Protein AF-A0A4Q2RK13-F1 (afdb_monomer_lite)

Sequence (324 aa):
MAWATVADPGPDVAILLTGCDALAATIRGFRTLLPRATVLVYDDGLTPAAVAEVGTAGGILRGATSGSRRAQVRRMLADVDADIYILAHGVGPEDVCLAPLIVAEIDGNARDLVDVSRLAAGAGGDAGDRLLSRAVDFLFGQGGDMLSSDFKACSRRFARSYRVAAAGPERASALDLSLHALRLRLPVGRMTALSAGRAPSSGPPPARTIAGWLGLLHLVWRLLVEERPRRVLGLLGLAIVAAGIATALPPLTIYRWRGTLPFGPATLMSLMLMAAGAGLGAAGAALDALAAARQEVARVGVENIPRRGERAPPQSSVSQSSVS

Secondary structure (DSSP, 8-state):
------------EEEEEES-TTHHHHHHHHHHH-TT-EEEEE-SS--HHHHHHHHHTT-EEE----S-HHHHHHHHHHH---SEEEEEES--TTGGGGHHHHHHHHHHS--SEEEEEEE-SSS---HHHHHHHHHHHHHHS--TTTTS-SEEEEEHHHHHH----S-S-TTHHHHHHHHHHHHHT--EEEEEEE--SPPPPSSPPGGG-HHHHHHHHHHHHHHHHHH-HHHHHHHHHHHHHHHHHHHHHHHHHHHHHHSS---SHHHHHHHHHHHHHHHHHHHHHHHHHHHHHHHHHHHHHHHTS--GGGSPPP----------

Radius of gyration: 26.24 Å; chains: 1; bounding box: 80×68×80 Å

pLDDT: mean 74.01, std 16.34, range [32.75, 96.38]

Foldseek 3Di:
DDDPPPPPPPWAEEEEEDAEDPLLLQLLLLCVVPVNYAAEYEDPPDDPVSVVSQVVSPHHYDYHDPAAPQVVLLCVLVVDDTFKYKQAYHDYSVCSVCVVVQSCCCVVVVAFKEAEAEDDPDPCDQPLLVVVQVLVCVQQVPRHRQQQGRIMMGGNLLSVLPPDDRDDDNSCRSVVSVVSCSLLVTHYHYHYDYDPPDDRPPDPRLPPDPVSVVSSVVVSVVVCCLRQLLVPLLVVLVVLLVVLVVLCVVQVVVCVVPVDRDPDPSPVSSVVSNVVSVVSNVVSVVSVVVSVVVSVVSNVVSVVPDRPVRDDPPDPPPPPPDDD

Organism: NCBI:txid2316527

Structure (mmCIF, N/CA/C/O backbone):
data_AF-A0A4Q2RK13-F1
#
_entry.id   AF-A0A4Q2RK13-F1
#
loop_
_atom_site.group_PDB
_atom_site.id
_atom_site.type_symbol
_atom_site.label_atom_id
_atom_site.label_alt_id
_atom_site.label_comp_id
_atom_site.label_asym_id
_atom_site.label_entity_id
_atom_site.label_seq_id
_atom_site.pdbx_PDB_ins_code
_atom_site.Cartn_x
_atom_site.Cartn_y
_atom_site.Cartn_z
_atom_site.occupancy
_atom_site.B_iso_or_equiv
_atom_site.auth_seq_id
_atom_site.auth_comp_id
_atom_site.auth_asym_id
_atom_site.auth_atom_id
_atom_site.pdbx_PDB_model_num
ATOM 1 N N . MET A 1 1 ? -45.315 -20.260 4.726 1.00 36.81 1 MET A N 1
ATOM 2 C CA . MET A 1 1 ? -43.882 -20.470 5.023 1.00 36.81 1 MET A CA 1
ATOM 3 C C . MET A 1 1 ? -43.298 -19.132 5.437 1.00 36.81 1 MET A C 1
ATOM 5 O O . MET A 1 1 ? -43.035 -18.299 4.582 1.00 36.81 1 MET A O 1
ATOM 9 N N . ALA A 1 2 ? -43.234 -18.885 6.745 1.00 33.34 2 ALA A N 1
ATOM 10 C CA . ALA A 1 2 ? -42.661 -17.668 7.303 1.00 33.34 2 ALA A CA 1
ATOM 11 C C . ALA A 1 2 ? -41.135 -17.808 7.278 1.00 33.34 2 ALA A C 1
ATOM 13 O O . ALA A 1 2 ? -40.586 -18.695 7.928 1.00 33.34 2 ALA A O 1
ATOM 14 N N . TRP A 1 3 ? -40.461 -16.972 6.493 1.00 34.06 3 TRP A N 1
ATOM 15 C CA . TRP A 1 3 ? -39.033 -16.744 6.646 1.00 34.06 3 TRP A CA 1
ATOM 16 C C . TRP A 1 3 ? -38.860 -16.086 8.012 1.00 34.06 3 TRP A C 1
ATOM 18 O O . TRP A 1 3 ? -39.239 -14.938 8.216 1.00 34.06 3 TRP A O 1
ATOM 28 N N . ALA A 1 4 ? -38.365 -16.840 8.989 1.00 35.88 4 ALA A N 1
ATOM 29 C CA . ALA A 1 4 ? -37.817 -16.221 10.177 1.00 35.88 4 ALA A CA 1
ATOM 30 C C . ALA A 1 4 ? -36.644 -15.365 9.694 1.00 35.88 4 ALA A C 1
ATOM 32 O O . ALA A 1 4 ? -35.630 -15.898 9.244 1.00 35.88 4 ALA A O 1
ATOM 33 N N . THR A 1 5 ? -36.800 -14.043 9.722 1.00 37.00 5 THR A N 1
ATOM 34 C CA . THR A 1 5 ? -35.668 -13.126 9.728 1.00 37.00 5 THR A CA 1
ATOM 35 C C . THR A 1 5 ? -34.832 -13.506 10.937 1.00 37.00 5 THR A C 1
ATOM 37 O O . THR A 1 5 ? -35.119 -13.103 12.063 1.00 37.00 5 THR A O 1
ATOM 40 N N . VAL A 1 6 ? -33.819 -14.344 10.718 1.00 44.84 6 VAL A N 1
ATOM 41 C CA . VAL A 1 6 ? -32.676 -14.414 11.619 1.00 44.84 6 VAL A CA 1
ATOM 42 C C . VAL A 1 6 ? -32.196 -12.974 11.689 1.00 44.84 6 VAL A C 1
ATOM 44 O O . VAL A 1 6 ? -31.750 -12.429 10.682 1.00 44.84 6 VAL A O 1
ATOM 47 N N . ALA A 1 7 ? -32.446 -12.312 12.819 1.00 42.38 7 ALA A N 1
ATOM 48 C CA . ALA A 1 7 ? -31.985 -10.957 13.042 1.00 42.38 7 ALA A CA 1
ATOM 49 C C . ALA A 1 7 ? -30.474 -10.993 12.839 1.00 42.38 7 ALA A C 1
ATOM 51 O O . ALA A 1 7 ? -29.788 -11.633 13.633 1.00 42.38 7 ALA A O 1
ATOM 52 N N . ASP A 1 8 ? -29.983 -10.397 11.748 1.00 52.38 8 ASP A N 1
ATOM 53 C CA . ASP A 1 8 ? -28.551 -10.307 11.500 1.00 52.38 8 ASP A CA 1
ATOM 54 C C . ASP A 1 8 ? -27.949 -9.605 12.723 1.00 52.38 8 ASP A C 1
ATOM 56 O O . ASP A 1 8 ? -28.307 -8.44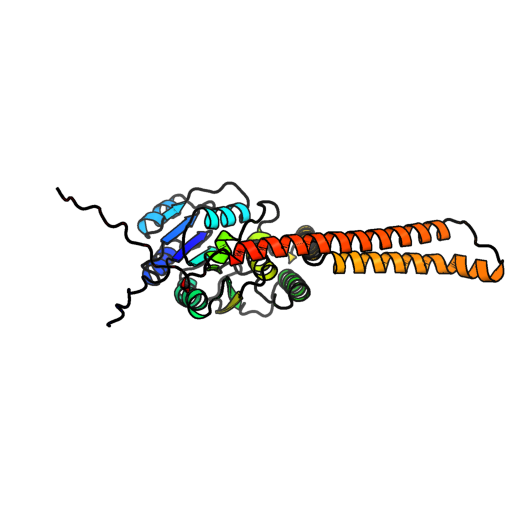8 13.000 1.00 52.38 8 ASP A O 1
ATOM 60 N N . PRO A 1 9 ? -27.126 -10.289 13.540 1.00 62.03 9 PRO A N 1
ATOM 61 C CA . PRO A 1 9 ? -26.364 -9.593 14.551 1.00 62.03 9 PRO A CA 1
ATOM 62 C C . PRO A 1 9 ? -25.443 -8.675 13.750 1.00 62.03 9 PRO A C 1
ATOM 64 O O . PRO A 1 9 ? -24.529 -9.145 13.081 1.00 62.03 9 PRO A O 1
ATOM 67 N N . GLY A 1 10 ? -25.781 -7.381 13.711 1.00 68.62 10 GLY A N 1
ATOM 68 C CA . GLY A 1 10 ? -25.050 -6.379 12.933 1.00 68.62 10 GLY A CA 1
ATOM 69 C C . GLY A 1 10 ? -23.526 -6.479 13.114 1.00 68.62 10 GLY A C 1
ATOM 70 O O . GLY A 1 10 ? -23.062 -7.114 14.058 1.00 68.62 10 GLY A O 1
ATOM 71 N N . PRO A 1 11 ? -22.740 -5.847 12.232 1.00 81.31 11 PRO A N 1
ATOM 72 C CA . PRO A 1 11 ? -21.343 -6.209 12.008 1.00 81.31 11 PRO A CA 1
ATOM 73 C C . PRO A 1 11 ? -20.502 -6.196 13.285 1.00 81.31 11 PRO A C 1
ATOM 75 O O . PRO A 1 11 ? -20.570 -5.247 14.070 1.00 81.31 11 PRO A O 1
ATOM 78 N N . ASP A 1 12 ? -19.652 -7.213 13.450 1.00 87.88 12 ASP A N 1
ATOM 79 C CA . ASP A 1 12 ? -18.628 -7.211 14.493 1.00 87.88 12 ASP A CA 1
ATOM 80 C C . ASP A 1 12 ? -17.546 -6.190 14.126 1.00 87.88 12 ASP A C 1
ATOM 82 O O . ASP A 1 12 ? -16.783 -6.371 13.171 1.00 87.88 12 ASP A O 1
ATOM 86 N N . VAL A 1 13 ? -17.488 -5.091 14.881 1.00 89.81 13 VAL A N 1
ATOM 87 C CA . VAL A 1 13 ? -16.550 -3.988 14.644 1.00 89.81 13 VAL A CA 1
ATOM 88 C C . VAL A 1 13 ? -15.400 -4.043 15.649 1.00 89.81 13 VAL A C 1
ATOM 90 O O . VAL A 1 13 ? -15.618 -4.045 16.862 1.00 89.81 13 VAL A O 1
ATOM 93 N N . ALA A 1 14 ? -14.163 -4.018 15.156 1.00 91.62 14 ALA A N 1
ATOM 94 C CA . ALA A 1 14 ? -12.966 -3.819 15.965 1.00 91.62 14 ALA A CA 1
ATOM 95 C C . ALA A 1 14 ? -12.370 -2.434 15.714 1.00 91.62 14 ALA A C 1
ATOM 97 O O . ALA A 1 14 ? -12.101 -2.057 14.576 1.00 91.62 14 ALA A O 1
ATOM 98 N N . ILE A 1 15 ? -12.124 -1.687 16.785 1.00 90.31 15 ILE A N 1
ATOM 99 C CA . ILE A 1 15 ? -11.496 -0.367 16.736 1.00 90.31 15 ILE A CA 1
ATOM 100 C C . ILE A 1 15 ? -10.069 -0.515 17.256 1.00 90.31 15 ILE A C 1
ATOM 102 O O . ILE A 1 15 ? -9.861 -0.961 18.380 1.00 90.31 15 ILE A O 1
ATOM 106 N N . LEU A 1 16 ? -9.095 -0.157 16.429 1.00 89.38 16 LEU A N 1
ATOM 107 C CA . LEU A 1 16 ? -7.663 -0.275 16.673 1.00 89.38 16 LEU A CA 1
ATOM 108 C C . LEU A 1 16 ? -7.101 1.130 16.916 1.00 89.38 16 LEU A C 1
ATOM 110 O O . LEU A 1 16 ? -6.902 1.891 15.967 1.00 89.38 16 LEU A O 1
ATOM 114 N N . LEU A 1 17 ? -6.883 1.478 18.186 1.00 87.00 17 LEU A N 1
ATOM 115 C CA . LEU A 1 17 ? -6.431 2.801 18.622 1.00 87.00 17 LEU A CA 1
ATOM 116 C C . LEU A 1 17 ? -4.924 2.838 18.880 1.00 87.00 17 LEU A C 1
ATOM 118 O O . LEU A 1 17 ? -4.376 1.953 19.541 1.00 87.00 17 LEU A O 1
ATOM 122 N N . THR A 1 18 ? -4.287 3.908 18.402 1.00 82.69 18 THR A N 1
ATOM 123 C CA . THR A 1 18 ? -2.881 4.268 18.674 1.00 82.69 18 THR A CA 1
ATOM 124 C C . THR A 1 18 ? -2.722 5.785 18.795 1.00 82.69 18 THR A C 1
ATOM 126 O O . THR A 1 18 ? -3.483 6.527 18.170 1.00 82.69 18 THR A O 1
ATOM 129 N N . GLY A 1 19 ? -1.752 6.254 19.584 1.00 73.00 19 GLY A N 1
ATOM 130 C CA . GLY A 1 19 ? -1.329 7.657 19.645 1.00 73.00 19 GLY A CA 1
ATOM 131 C C . GLY A 1 19 ? -2.443 8.697 19.811 1.00 73.00 19 GLY A C 1
ATOM 132 O O . GLY A 1 19 ? -2.423 9.695 19.105 1.00 73.00 19 GLY A O 1
ATOM 133 N N . CYS A 1 20 ? -3.454 8.460 20.654 1.00 68.94 20 CYS A N 1
ATOM 134 C CA . CYS A 1 20 ? -4.599 9.371 20.816 1.00 68.94 20 CYS A CA 1
ATOM 135 C C . CYS A 1 20 ? -4.416 10.333 22.001 1.00 68.94 20 CYS A C 1
ATOM 137 O O . CYS A 1 20 ? -4.156 9.878 23.117 1.00 68.94 20 CYS A O 1
ATOM 139 N N . ASP A 1 21 ? -4.672 11.633 21.802 1.00 64.62 21 ASP A N 1
ATOM 140 C CA . ASP A 1 21 ? -4.836 12.557 22.935 1.00 64.62 21 ASP A CA 1
ATOM 141 C C . ASP A 1 21 ? -6.240 12.390 23.543 1.00 64.62 21 ASP A C 1
ATOM 143 O O . ASP A 1 21 ? -7.206 12.117 22.828 1.00 64.62 21 ASP A O 1
ATOM 147 N N . ALA A 1 22 ? -6.367 12.564 24.863 1.00 82.19 22 ALA A N 1
ATOM 148 C CA . ALA A 1 22 ? -7.614 12.339 25.611 1.00 82.19 22 ALA A CA 1
ATOM 149 C C . ALA A 1 22 ? -8.197 10.915 25.446 1.00 82.19 22 ALA A C 1
ATOM 151 O O . ALA A 1 22 ? -9.405 10.723 25.289 1.00 82.19 22 ALA A O 1
ATOM 152 N N . LEU A 1 23 ? -7.321 9.907 25.532 1.00 85.38 23 LEU A N 1
ATOM 153 C CA . LEU A 1 23 ? -7.606 8.484 25.328 1.00 85.38 23 LEU A CA 1
ATOM 154 C C . LEU A 1 23 ? -8.902 7.990 26.001 1.00 85.38 23 LEU A C 1
ATOM 156 O O . LEU A 1 23 ? -9.730 7.362 25.341 1.00 85.38 23 LEU A O 1
ATOM 160 N N . ALA A 1 24 ? -9.126 8.307 27.281 1.00 86.44 24 ALA A N 1
ATOM 161 C CA . ALA A 1 24 ? -10.330 7.884 28.000 1.00 86.44 24 ALA A CA 1
ATOM 162 C C . ALA A 1 24 ? -11.631 8.438 27.387 1.00 86.44 24 ALA A C 1
ATOM 164 O O . ALA A 1 24 ? -12.625 7.715 27.284 1.00 86.44 24 ALA A O 1
ATOM 165 N N . ALA A 1 25 ? -11.635 9.707 26.967 1.00 87.19 25 ALA A N 1
ATOM 166 C CA . ALA A 1 25 ? -12.797 10.338 26.343 1.00 87.19 25 ALA A CA 1
ATOM 167 C C . ALA A 1 25 ? -13.086 9.716 24.971 1.00 87.19 25 ALA A C 1
ATOM 169 O O . ALA A 1 25 ? -14.235 9.384 24.677 1.00 87.19 25 ALA A O 1
ATOM 170 N N . THR A 1 26 ? -12.041 9.474 24.179 1.00 88.06 26 THR A N 1
ATOM 171 C CA . THR A 1 26 ? -12.140 8.825 22.868 1.00 88.06 26 THR A CA 1
ATOM 172 C C . THR A 1 26 ? -12.706 7.405 22.984 1.00 88.06 26 THR A C 1
ATOM 174 O O . THR A 1 26 ? -13.664 7.066 22.288 1.00 88.06 26 THR A O 1
ATOM 177 N N . ILE A 1 27 ? -12.198 6.587 23.917 1.00 90.06 27 ILE A N 1
ATOM 178 C CA . ILE A 1 27 ? -12.709 5.224 24.159 1.00 90.06 27 ILE A CA 1
ATOM 179 C C . ILE A 1 27 ? -14.191 5.259 24.561 1.00 90.06 27 ILE A C 1
ATOM 181 O O . ILE A 1 27 ? -14.995 4.501 24.014 1.00 90.06 27 ILE A O 1
ATOM 185 N N . ARG A 1 28 ? -14.575 6.153 25.484 1.00 90.38 28 ARG A N 1
ATOM 186 C CA . ARG A 1 28 ? -15.976 6.298 25.917 1.00 90.38 28 ARG A CA 1
ATOM 187 C C . ARG A 1 28 ? -16.883 6.735 24.774 1.00 90.38 28 ARG A C 1
ATOM 189 O O . ARG A 1 28 ? -17.983 6.198 24.644 1.00 90.38 28 ARG A O 1
ATOM 196 N N . GLY A 1 29 ? -16.418 7.651 23.926 1.00 89.19 29 GLY A N 1
ATOM 197 C CA . GLY A 1 29 ? -17.130 8.053 22.718 1.00 89.19 29 GLY A CA 1
ATOM 198 C C . GLY A 1 29 ? -17.425 6.845 21.831 1.00 89.19 29 GLY A C 1
ATOM 199 O O . GLY A 1 29 ? -18.577 6.611 21.468 1.00 89.19 29 GLY A O 1
ATOM 200 N N . PHE A 1 30 ? -16.401 6.036 21.537 1.00 89.50 30 PHE A N 1
ATOM 201 C CA . PHE A 1 30 ? -16.558 4.851 20.691 1.00 89.50 30 PHE A CA 1
ATOM 202 C C . PHE A 1 30 ? -17.513 3.834 21.309 1.00 89.50 30 PHE A C 1
ATOM 204 O O . PHE A 1 30 ? -18.368 3.305 20.610 1.00 89.50 30 PHE A O 1
ATOM 211 N N . ARG A 1 31 ? -17.424 3.604 22.622 1.00 89.69 31 ARG A N 1
ATOM 212 C CA . ARG A 1 31 ? -18.354 2.726 23.347 1.00 89.69 31 ARG A CA 1
ATOM 213 C C . ARG A 1 31 ? -19.790 3.248 23.349 1.00 89.69 31 ARG A C 1
ATOM 215 O O . ARG A 1 31 ? -20.715 2.447 23.329 1.00 89.69 31 ARG A O 1
ATOM 222 N N . THR A 1 32 ? -19.981 4.563 23.360 1.00 89.31 32 THR A N 1
ATOM 223 C CA . THR A 1 32 ? -21.316 5.176 23.326 1.00 89.31 32 THR A CA 1
ATOM 224 C C . THR A 1 32 ? -21.953 5.028 21.948 1.00 89.31 32 THR A C 1
ATOM 226 O O . THR A 1 32 ? -23.114 4.646 21.840 1.00 89.31 32 THR A O 1
ATOM 229 N N . LEU A 1 33 ? -21.188 5.308 20.890 1.00 88.00 33 LEU A N 1
ATOM 230 C CA . LEU A 1 33 ? -21.686 5.300 19.513 1.00 88.00 33 LEU A CA 1
ATOM 231 C C . LEU A 1 33 ? -21.732 3.898 18.894 1.00 88.00 33 LEU A C 1
ATOM 233 O O . LEU A 1 33 ? -22.597 3.614 18.070 1.00 88.00 33 LEU A O 1
ATOM 237 N N . LEU A 1 34 ? -20.814 3.018 19.292 1.00 87.50 34 LEU A N 1
ATOM 238 C CA . LEU A 1 34 ? -20.698 1.639 18.826 1.00 87.50 34 LEU A CA 1
ATOM 239 C C . LEU A 1 34 ? -20.598 0.694 20.038 1.00 87.50 34 LEU A C 1
ATOM 241 O O . LEU A 1 34 ? -19.531 0.147 20.322 1.00 87.50 34 LEU A O 1
ATOM 245 N N . PRO A 1 35 ? -21.705 0.454 20.764 1.00 85.25 35 PRO A N 1
ATOM 246 C CA . PRO A 1 35 ? -21.685 -0.311 22.016 1.00 85.25 35 PRO A CA 1
ATOM 247 C C . PRO A 1 35 ? -21.235 -1.767 21.851 1.00 85.25 35 PRO A C 1
ATOM 249 O O . PRO A 1 35 ? -20.674 -2.349 22.779 1.00 85.25 35 PRO A O 1
ATOM 252 N N . ARG A 1 36 ? -21.436 -2.348 20.661 1.00 85.00 36 ARG A N 1
ATOM 253 C CA . ARG A 1 36 ? -20.990 -3.707 20.314 1.00 85.00 36 ARG A CA 1
ATOM 254 C C . ARG A 1 36 ? -19.536 -3.780 19.843 1.00 85.00 36 ARG A C 1
ATOM 256 O O . ARG A 1 36 ? -19.005 -4.878 19.726 1.00 85.00 36 ARG A O 1
ATOM 263 N N . ALA A 1 37 ? -18.885 -2.647 19.576 1.00 88.56 37 ALA A N 1
ATOM 264 C CA . ALA A 1 37 ? -17.525 -2.657 19.059 1.00 88.56 37 ALA A CA 1
ATOM 265 C C . ALA A 1 37 ? -16.505 -3.025 20.142 1.00 88.56 37 ALA A C 1
ATOM 267 O O . ALA A 1 37 ? -16.581 -2.587 21.296 1.00 88.56 37 ALA A O 1
ATOM 268 N N . THR A 1 38 ? -15.498 -3.794 19.739 1.00 90.94 38 THR A N 1
ATOM 269 C CA . THR A 1 38 ? -14.344 -4.093 20.585 1.00 90.94 38 THR A CA 1
ATOM 270 C C . THR A 1 38 ? -13.294 -3.008 20.390 1.00 90.94 38 THR A C 1
ATOM 272 O O . THR A 1 38 ? -12.734 -2.867 19.304 1.00 90.94 38 THR A O 1
ATOM 275 N N . VAL A 1 39 ? -13.014 -2.240 21.443 1.00 90.94 39 VAL A N 1
ATOM 276 C CA . VAL A 1 39 ? -12.009 -1.170 21.418 1.00 90.94 39 VAL A CA 1
ATOM 277 C C . VAL A 1 39 ? -10.674 -1.716 21.919 1.00 90.94 39 VAL A C 1
ATOM 279 O O . VAL A 1 39 ? -10.535 -2.042 23.097 1.00 90.94 39 VAL A O 1
ATOM 282 N N . LEU A 1 40 ? -9.698 -1.824 21.024 1.00 90.31 40 LEU A N 1
ATOM 283 C CA . LEU A 1 40 ? -8.348 -2.311 21.285 1.00 90.31 40 LEU A CA 1
ATOM 284 C C . LEU A 1 40 ? -7.374 -1.139 21.234 1.00 90.31 40 LEU A C 1
ATOM 286 O O . LEU A 1 40 ? -7.236 -0.482 20.205 1.00 90.31 40 LEU A O 1
ATOM 290 N N . VAL A 1 41 ? -6.681 -0.899 22.340 1.00 88.19 41 VAL A N 1
ATOM 291 C CA . VAL A 1 41 ? -5.672 0.154 22.454 1.00 88.19 41 VAL A CA 1
ATOM 292 C C . VAL A 1 41 ? -4.305 -0.499 22.445 1.00 88.19 41 VAL A C 1
ATOM 294 O O . VAL A 1 41 ? -4.036 -1.372 23.270 1.00 88.19 41 VAL A O 1
ATOM 297 N N . TYR A 1 42 ? -3.446 -0.091 21.521 1.00 85.62 42 TYR A N 1
ATOM 298 C CA . TYR A 1 42 ? -2.083 -0.599 21.447 1.00 85.62 42 TYR A CA 1
ATOM 299 C C . TYR A 1 42 ? -1.127 0.401 22.071 1.00 85.62 42 TYR A C 1
ATOM 301 O O . TYR A 1 42 ? -1.140 1.577 21.717 1.00 85.62 42 TYR A O 1
ATOM 309 N N . ASP A 1 43 ? -0.299 -0.094 22.984 1.00 80.31 43 ASP A N 1
ATOM 310 C CA . ASP A 1 43 ? 0.725 0.709 23.635 1.00 80.31 43 ASP A CA 1
ATOM 311 C C . ASP A 1 43 ? 1.839 1.072 22.639 1.00 80.31 43 ASP A C 1
ATOM 313 O O . ASP A 1 43 ? 2.533 0.197 22.110 1.00 80.31 43 ASP A O 1
ATOM 317 N N . ASP A 1 44 ? 1.975 2.366 22.355 1.00 74.25 44 ASP A N 1
ATOM 318 C CA . ASP A 1 44 ? 3.020 2.964 21.522 1.00 74.25 44 ASP A CA 1
ATOM 319 C C . ASP A 1 44 ? 3.957 3.888 22.321 1.00 74.25 44 ASP A C 1
ATOM 321 O O . ASP A 1 44 ? 4.642 4.732 21.745 1.00 74.25 44 ASP A O 1
ATOM 325 N N . GLY A 1 45 ? 4.029 3.694 23.643 1.00 74.38 45 GLY A N 1
ATOM 326 C CA . GLY A 1 45 ? 4.749 4.576 24.565 1.00 74.38 45 GLY A CA 1
ATOM 327 C C . GLY A 1 45 ? 3.810 5.360 25.478 1.00 74.38 45 GLY A C 1
ATOM 328 O O . GLY A 1 45 ? 4.095 6.508 25.826 1.00 74.38 45 GLY A O 1
ATOM 329 N N . LEU A 1 46 ? 2.681 4.757 25.856 1.00 77.06 46 LEU A N 1
ATOM 330 C CA . LEU A 1 46 ? 1.703 5.365 26.748 1.00 77.06 46 LEU A CA 1
ATOM 331 C C . LEU A 1 46 ? 2.306 5.606 28.137 1.00 77.06 46 LEU A C 1
ATOM 333 O O . LEU A 1 46 ? 3.103 4.821 28.655 1.00 77.06 46 LEU A O 1
ATOM 337 N N . THR A 1 47 ? 1.884 6.692 28.785 1.00 81.94 47 THR A N 1
ATOM 338 C CA . THR A 1 47 ? 2.249 6.929 30.183 1.00 81.94 47 THR A CA 1
ATOM 339 C C . THR A 1 47 ? 1.543 5.920 31.097 1.00 81.94 47 THR A C 1
ATOM 341 O O . THR A 1 47 ? 0.436 5.470 30.785 1.00 81.94 47 THR A O 1
ATOM 344 N N . PRO A 1 48 ? 2.112 5.594 32.273 1.00 82.50 48 PRO A N 1
ATOM 345 C CA . PRO A 1 48 ? 1.472 4.686 33.229 1.00 82.50 48 PRO A CA 1
ATOM 346 C C . PRO A 1 48 ? 0.044 5.106 33.618 1.00 82.50 48 PRO A C 1
ATOM 348 O O . PRO A 1 48 ? -0.819 4.255 33.820 1.00 82.50 48 PRO A O 1
ATOM 351 N N . ALA A 1 49 ? -0.221 6.418 33.673 1.00 83.62 49 ALA A N 1
ATOM 352 C CA . ALA A 1 49 ? -1.555 6.961 33.916 1.00 83.62 49 ALA A CA 1
ATOM 353 C C . ALA A 1 49 ? -2.530 6.624 32.773 1.00 83.62 49 ALA A C 1
ATOM 355 O O . ALA A 1 49 ? -3.614 6.102 33.026 1.00 83.62 49 ALA A O 1
ATOM 356 N N . ALA A 1 50 ? -2.119 6.828 31.517 1.00 82.12 50 ALA A N 1
ATOM 357 C CA . ALA A 1 50 ? -2.942 6.509 30.351 1.00 82.12 50 ALA A CA 1
ATOM 358 C C . ALA A 1 50 ? -3.244 5.004 30.250 1.00 82.12 50 ALA A C 1
ATOM 360 O O . ALA A 1 50 ? -4.363 4.618 29.921 1.00 82.12 50 ALA A O 1
ATOM 361 N N . VAL A 1 51 ? -2.280 4.147 30.596 1.00 84.38 51 VAL A N 1
ATOM 362 C CA . VAL A 1 51 ? -2.465 2.687 30.652 1.00 84.38 51 VAL A CA 1
ATOM 363 C C . VAL A 1 51 ? -3.567 2.292 31.644 1.00 84.38 51 VAL A C 1
ATOM 365 O O . VAL A 1 51 ? -4.423 1.468 31.314 1.00 84.38 51 VAL A O 1
ATOM 368 N N . ALA A 1 52 ? -3.587 2.899 32.835 1.00 85.25 52 ALA A N 1
ATOM 369 C CA . ALA A 1 52 ? -4.625 2.650 33.838 1.00 85.25 52 ALA A CA 1
ATOM 370 C C . ALA A 1 52 ? -6.014 3.141 33.380 1.00 85.25 52 ALA A C 1
ATOM 372 O O . ALA A 1 52 ? -7.036 2.510 33.668 1.00 85.25 52 ALA A O 1
ATOM 373 N N . GLU A 1 53 ? -6.062 4.236 32.618 1.00 86.50 53 GLU A N 1
ATOM 374 C CA . GLU A 1 53 ? -7.306 4.790 32.080 1.00 86.50 53 GLU A CA 1
ATOM 375 C C . GLU A 1 53 ? -7.973 3.883 31.037 1.00 86.50 53 GLU A C 1
ATOM 377 O O . GLU A 1 53 ? -9.203 3.823 30.995 1.00 86.50 53 GLU A O 1
ATOM 382 N N . VAL A 1 54 ? -7.206 3.128 30.240 1.00 87.19 54 VAL A N 1
ATOM 383 C CA . VAL A 1 54 ? -7.755 2.265 29.174 1.00 87.19 54 VAL A CA 1
ATOM 384 C C . VAL A 1 54 ? -8.791 1.284 29.717 1.00 87.19 54 VAL A C 1
ATOM 386 O O . VAL A 1 54 ? -9.908 1.218 29.198 1.00 87.19 54 VAL A O 1
ATOM 389 N N . GLY A 1 55 ? -8.442 0.547 30.775 1.00 84.38 55 GLY A N 1
ATOM 390 C CA . GLY A 1 55 ? -9.332 -0.459 31.357 1.00 84.38 55 GLY A CA 1
ATOM 391 C C . GLY A 1 55 ? -10.598 0.163 31.949 1.00 84.38 55 GLY A C 1
ATOM 392 O O . GLY A 1 55 ? -11.700 -0.327 31.708 1.00 84.38 55 GLY A O 1
ATOM 393 N N . THR A 1 56 ? -10.461 1.289 32.657 1.00 87.62 56 THR A N 1
ATOM 394 C CA . THR A 1 56 ? -11.603 1.988 33.278 1.00 87.62 56 THR A CA 1
ATOM 395 C C . THR A 1 56 ? -12.539 2.634 32.255 1.00 87.62 56 THR A C 1
ATOM 397 O O . THR A 1 56 ? -13.741 2.735 32.494 1.00 87.62 56 THR A O 1
ATOM 400 N N . ALA A 1 57 ? -12.020 3.038 31.094 1.00 87.62 57 ALA A N 1
ATOM 401 C CA . ALA A 1 57 ? -12.816 3.551 29.984 1.00 87.62 57 ALA A CA 1
ATOM 402 C C . ALA A 1 57 ? -13.509 2.441 29.168 1.00 87.62 57 ALA A C 1
ATOM 404 O O . ALA A 1 57 ? -14.325 2.746 28.299 1.00 87.62 57 ALA A O 1
ATOM 405 N N . GLY A 1 58 ? -13.215 1.165 29.444 1.00 86.12 58 GLY A N 1
ATOM 406 C CA . GLY A 1 58 ? -13.774 0.020 28.727 1.00 86.12 58 GLY A CA 1
ATOM 407 C C . GLY A 1 58 ? -13.006 -0.352 27.455 1.00 86.12 58 GLY A C 1
ATOM 408 O O . GLY A 1 58 ? -13.580 -0.973 26.557 1.00 86.12 58 GLY A O 1
ATOM 409 N N . GLY A 1 59 ? -11.736 0.034 27.344 1.00 88.00 59 GLY A N 1
ATOM 410 C CA . GLY A 1 59 ? -10.822 -0.420 26.297 1.00 88.00 59 GLY A CA 1
ATOM 411 C C . GLY A 1 59 ? -10.046 -1.672 26.713 1.00 88.00 59 GLY A C 1
ATOM 412 O O . GLY A 1 59 ? -9.882 -1.963 27.897 1.00 88.00 59 GLY A O 1
ATOM 413 N N . ILE A 1 60 ? -9.546 -2.416 25.729 1.00 89.94 60 ILE A N 1
ATOM 414 C CA . ILE A 1 60 ? -8.671 -3.573 25.933 1.00 89.94 60 ILE A CA 1
ATOM 415 C C . ILE A 1 60 ? -7.254 -3.163 25.549 1.00 89.94 60 ILE A C 1
ATOM 417 O O . ILE A 1 60 ? -6.976 -2.907 24.377 1.00 89.94 60 ILE A O 1
ATOM 421 N N . LEU A 1 61 ? -6.354 -3.123 26.528 1.00 87.62 61 LEU A N 1
ATOM 422 C CA . LEU A 1 61 ? -4.948 -2.837 26.278 1.00 87.62 61 LEU A CA 1
ATOM 423 C C . LEU A 1 61 ? -4.261 -4.039 25.618 1.00 87.62 61 LEU A C 1
ATOM 425 O O . LEU A 1 61 ? -4.394 -5.182 26.063 1.00 87.62 61 LEU A O 1
ATOM 429 N N . ARG A 1 62 ? -3.486 -3.775 24.569 1.00 86.00 62 ARG A N 1
ATOM 430 C CA . ARG A 1 62 ? -2.583 -4.728 23.926 1.00 86.00 62 ARG A CA 1
ATOM 431 C C . ARG A 1 62 ? -1.147 -4.258 24.116 1.00 86.00 62 ARG A C 1
ATOM 433 O O . ARG A 1 62 ? -0.842 -3.081 23.940 1.00 86.00 62 ARG A O 1
ATOM 440 N N . GLY A 1 63 ? -0.286 -5.199 24.500 1.00 74.00 63 GLY A N 1
ATOM 441 C CA . GLY A 1 63 ? 1.111 -4.919 24.819 1.00 74.00 63 GLY A CA 1
ATOM 442 C C . GLY A 1 63 ? 1.887 -4.337 23.639 1.00 74.00 63 GLY A C 1
ATOM 443 O O . GLY A 1 63 ? 1.549 -4.583 22.476 1.00 74.00 63 GLY A O 1
ATOM 444 N N . ALA A 1 64 ? 2.943 -3.595 23.973 1.00 63.97 64 ALA A N 1
ATOM 445 C CA . ALA A 1 64 ? 3.789 -2.913 23.011 1.00 63.97 64 ALA A CA 1
ATOM 446 C C . ALA A 1 64 ? 4.310 -3.876 21.938 1.00 63.97 64 ALA A C 1
ATOM 448 O O . ALA A 1 64 ? 4.937 -4.906 22.206 1.00 63.97 64 ALA A O 1
ATOM 449 N N . THR A 1 65 ? 4.053 -3.523 20.687 1.00 61.56 65 THR A N 1
ATOM 450 C CA . THR A 1 65 ? 4.670 -4.175 19.536 1.00 61.56 65 THR A CA 1
ATOM 451 C C . THR A 1 65 ? 6.026 -3.545 19.281 1.00 61.56 65 THR A C 1
ATOM 453 O O . THR A 1 65 ? 6.098 -2.417 18.806 1.00 61.56 65 THR A O 1
ATOM 456 N N . SER A 1 66 ? 7.106 -4.281 19.542 1.00 57.34 66 SER A N 1
ATOM 457 C CA . SER A 1 66 ? 8.434 -3.886 19.082 1.00 57.34 66 SER A CA 1
ATOM 458 C C . SER A 1 66 ? 8.485 -3.950 17.549 1.00 57.34 66 SER A C 1
ATOM 460 O O . SER A 1 66 ? 8.274 -5.002 16.942 1.00 57.34 66 SER A O 1
ATOM 462 N N . GLY A 1 67 ? 8.720 -2.810 16.898 1.00 63.84 67 GLY A N 1
ATOM 463 C CA . GLY A 1 67 ? 8.862 -2.735 15.445 1.00 63.84 67 GLY A CA 1
ATOM 464 C C . GLY A 1 67 ? 8.340 -1.437 14.840 1.00 63.84 67 GLY A C 1
ATOM 465 O O . GLY A 1 67 ? 7.873 -0.543 15.534 1.00 63.84 67 GLY A O 1
ATOM 466 N N . SER A 1 68 ? 8.420 -1.337 13.512 1.00 67.69 68 SER A N 1
ATOM 467 C CA . SER A 1 68 ? 7.853 -0.207 12.772 1.00 67.69 68 SER A CA 1
ATOM 468 C C . SER A 1 68 ? 6.321 -0.175 12.901 1.00 67.69 68 SER A C 1
ATOM 470 O O . SER A 1 68 ? 5.682 -1.225 13.019 1.00 67.69 68 SER A O 1
ATOM 472 N N . ARG A 1 69 ? 5.701 1.006 12.755 1.00 70.12 69 ARG A N 1
ATOM 473 C CA . ARG A 1 69 ? 4.229 1.175 12.710 1.00 70.12 69 ARG A CA 1
ATOM 474 C C . ARG A 1 69 ? 3.540 0.208 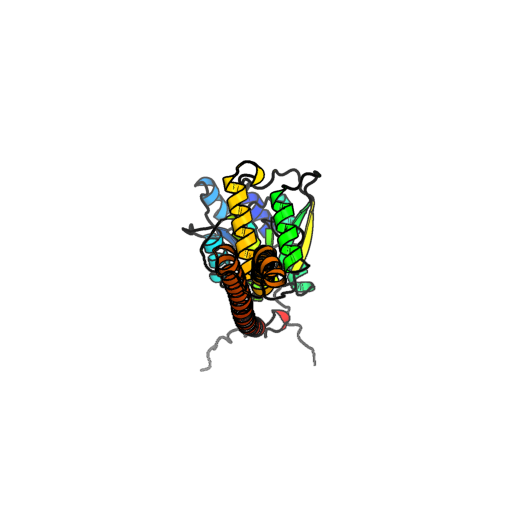11.733 1.00 70.12 69 ARG A C 1
ATOM 476 O O . ARG A 1 69 ? 2.418 -0.229 11.959 1.00 70.12 69 ARG A O 1
ATOM 483 N N . ARG A 1 70 ? 4.227 -0.208 10.662 1.00 67.81 70 ARG A N 1
ATOM 484 C CA . ARG A 1 70 ? 3.717 -1.212 9.710 1.00 67.81 70 ARG A CA 1
ATOM 485 C C . ARG A 1 70 ? 3.670 -2.622 10.258 1.00 67.81 70 ARG A C 1
ATOM 487 O O . ARG A 1 70 ? 2.704 -3.334 9.993 1.00 67.81 70 ARG A O 1
ATOM 494 N N . ALA A 1 71 ? 4.687 -3.027 11.012 1.00 70.50 71 ALA A N 1
ATOM 495 C CA . ALA A 1 71 ? 4.665 -4.307 11.705 1.00 70.50 71 ALA A CA 1
ATOM 496 C C . ALA A 1 71 ? 3.521 -4.347 12.728 1.00 70.50 71 ALA A C 1
ATOM 498 O O . ALA A 1 71 ? 2.826 -5.359 12.815 1.00 70.50 71 ALA A O 1
ATOM 499 N N . GLN A 1 72 ? 3.290 -3.229 13.421 1.00 77.56 72 GLN A N 1
ATOM 500 C CA . GLN A 1 72 ? 2.180 -3.067 14.353 1.00 77.56 72 GLN A CA 1
ATOM 501 C C . GLN A 1 72 ? 0.823 -3.188 13.645 1.00 77.56 72 GLN A C 1
ATOM 503 O O . GLN A 1 72 ? 0.071 -4.094 13.981 1.00 77.56 72 GLN A O 1
ATOM 508 N N . VAL A 1 73 ? 0.538 -2.382 12.612 1.00 79.56 73 VAL A N 1
ATOM 509 C CA . VAL A 1 73 ? -0.734 -2.456 11.857 1.00 79.56 73 VAL A CA 1
ATOM 510 C C . VAL A 1 73 ? -0.974 -3.853 11.283 1.00 79.56 73 VAL A C 1
ATOM 512 O O . VAL A 1 73 ? -2.073 -4.392 11.382 1.00 79.56 73 VAL A O 1
ATOM 515 N N . ARG A 1 74 ? 0.061 -4.490 10.725 1.00 78.19 74 ARG A N 1
ATOM 516 C CA . ARG A 1 74 ? -0.053 -5.861 10.211 1.00 78.19 74 ARG A CA 1
ATOM 517 C C . ARG A 1 74 ? -0.455 -6.844 11.307 1.00 78.19 74 ARG A C 1
ATOM 519 O O . ARG A 1 74 ? -1.292 -7.707 11.071 1.00 78.19 74 ARG A O 1
ATOM 526 N N . ARG A 1 75 ? 0.148 -6.727 12.490 1.00 78.56 75 ARG A N 1
ATOM 527 C CA . ARG A 1 75 ? -0.169 -7.589 13.628 1.00 78.56 75 ARG A CA 1
ATOM 528 C C . ARG A 1 75 ? -1.565 -7.304 14.17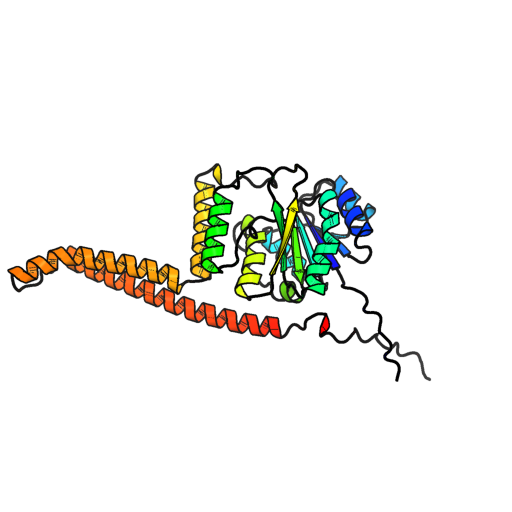8 1.00 78.56 75 ARG A C 1
ATOM 530 O O . ARG A 1 75 ? -2.292 -8.246 14.451 1.00 78.56 75 ARG A O 1
ATOM 537 N N . MET A 1 76 ? -1.968 -6.036 14.251 1.00 83.94 76 MET A N 1
ATOM 538 C CA . MET A 1 76 ? -3.325 -5.640 14.640 1.00 83.94 76 MET A CA 1
ATOM 539 C C . MET A 1 76 ? -4.388 -6.314 13.767 1.00 83.94 76 MET A C 1
ATOM 541 O O . MET A 1 76 ? -5.333 -6.897 14.288 1.00 83.94 76 MET A O 1
ATOM 545 N N . LEU A 1 77 ? -4.207 -6.272 12.443 1.00 83.56 77 LEU A N 1
ATOM 546 C CA . LEU A 1 77 ? -5.133 -6.888 11.488 1.00 83.56 77 LEU A CA 1
ATOM 547 C C . LEU A 1 77 ? -5.074 -8.425 11.500 1.00 83.56 77 LEU A C 1
ATOM 549 O O . LEU A 1 77 ? -6.058 -9.080 11.165 1.00 83.56 77 LEU A O 1
ATOM 553 N N . ALA A 1 78 ? -3.932 -9.013 11.867 1.00 80.62 78 ALA A N 1
ATOM 554 C CA . ALA A 1 78 ? -3.769 -10.463 11.934 1.00 80.62 78 ALA A CA 1
ATOM 555 C C . ALA A 1 78 ? -4.387 -11.070 13.205 1.00 80.62 78 ALA A C 1
ATOM 557 O O . ALA A 1 78 ? -5.088 -12.083 13.109 1.00 80.62 78 ALA A O 1
ATOM 558 N N . ASP A 1 79 ? -4.141 -10.442 14.359 1.00 82.12 79 ASP A N 1
ATOM 559 C CA . ASP A 1 79 ? -4.478 -10.956 15.695 1.00 82.12 79 ASP A CA 1
ATOM 560 C C . ASP A 1 79 ? -5.973 -10.814 16.026 1.00 82.12 79 ASP A C 1
ATOM 562 O O . ASP A 1 79 ? -6.489 -11.511 16.900 1.00 82.12 79 ASP A O 1
ATOM 566 N N . VAL A 1 80 ? -6.676 -9.906 15.349 1.00 85.50 80 VAL A N 1
ATOM 567 C CA . VAL A 1 80 ? -8.077 -9.574 15.627 1.00 85.50 80 VAL A CA 1
ATOM 568 C C . VAL A 1 80 ? -8.962 -10.160 14.534 1.00 85.50 80 VAL A C 1
ATOM 570 O O . VAL A 1 80 ? -8.701 -9.947 13.351 1.00 85.50 80 VAL A O 1
ATOM 573 N N . ASP A 1 81 ? -10.015 -10.892 14.907 1.00 85.56 81 ASP A N 1
ATOM 574 C CA . ASP A 1 81 ? -11.051 -11.345 13.972 1.00 85.56 81 ASP A CA 1
ATOM 575 C C . ASP A 1 81 ? -12.313 -10.502 14.154 1.00 85.56 81 ASP A C 1
ATOM 577 O O . ASP A 1 81 ? -12.977 -10.591 15.180 1.00 85.56 81 ASP A O 1
ATOM 581 N N . ALA A 1 82 ? -12.601 -9.650 13.174 1.00 87.44 82 ALA A N 1
ATOM 582 C CA . ALA A 1 82 ? -13.773 -8.781 13.133 1.00 87.44 82 ALA A CA 1
ATOM 583 C C . ALA A 1 82 ? -14.261 -8.666 11.687 1.00 87.44 82 ALA A C 1
ATOM 585 O O . ALA A 1 82 ? -13.505 -8.937 10.754 1.00 87.44 82 ALA A O 1
ATOM 586 N N . ASP A 1 83 ? -15.511 -8.268 11.477 1.00 86.31 83 ASP A N 1
ATOM 587 C CA . ASP A 1 83 ? -16.038 -8.025 10.133 1.00 86.31 83 ASP A CA 1
ATOM 588 C C . ASP A 1 83 ? -15.570 -6.681 9.570 1.00 86.31 83 ASP A C 1
ATOM 590 O O . ASP A 1 83 ? -15.271 -6.578 8.373 1.00 86.31 83 ASP A O 1
ATOM 594 N N . ILE A 1 84 ? -15.460 -5.675 10.441 1.00 89.25 84 ILE A N 1
ATOM 595 C CA . ILE A 1 84 ? -15.033 -4.316 10.105 1.00 89.25 84 ILE A CA 1
ATOM 596 C C . ILE A 1 84 ? -13.946 -3.876 11.085 1.00 89.25 84 ILE A C 1
ATOM 598 O O . ILE A 1 84 ? -14.099 -3.990 12.299 1.00 89.25 84 ILE A O 1
ATOM 602 N N . TYR A 1 85 ? -12.856 -3.334 10.552 1.00 90.25 85 TYR A N 1
ATOM 603 C CA . TYR A 1 85 ? -11.723 -2.829 11.321 1.00 90.25 85 TYR A CA 1
ATOM 604 C C . TYR A 1 85 ? -11.635 -1.321 11.144 1.00 90.25 85 TYR A C 1
ATOM 606 O O . TYR A 1 85 ? -11.479 -0.855 10.020 1.00 90.25 85 TYR A O 1
ATOM 614 N N . ILE A 1 86 ? -11.682 -0.561 12.232 1.00 90.00 86 ILE A N 1
ATOM 615 C CA . ILE A 1 86 ? -11.440 0.884 12.243 1.00 90.00 86 ILE A CA 1
ATOM 616 C C . ILE A 1 86 ? -10.023 1.112 12.770 1.00 90.00 86 ILE A C 1
ATOM 618 O O . ILE A 1 86 ? -9.730 0.817 13.922 1.00 90.00 86 ILE A O 1
ATOM 622 N N . LEU A 1 87 ? -9.139 1.625 11.925 1.00 87.69 87 LEU A N 1
ATOM 623 C CA . LEU A 1 87 ? -7.772 2.022 12.243 1.00 87.69 87 LEU A CA 1
ATOM 624 C C . LEU A 1 87 ? -7.774 3.509 12.604 1.00 87.69 87 LEU A C 1
ATOM 626 O O . LEU A 1 87 ? -7.959 4.362 11.736 1.00 87.69 87 LEU A O 1
ATOM 630 N N . ALA A 1 88 ? -7.579 3.805 13.884 1.00 85.31 88 ALA A N 1
ATOM 631 C CA . ALA A 1 88 ? -7.640 5.148 14.437 1.00 85.31 88 ALA A CA 1
ATOM 632 C C . ALA A 1 88 ? -6.301 5.514 15.082 1.00 85.31 88 ALA A C 1
ATOM 634 O O . ALA A 1 88 ? -5.963 5.050 16.171 1.00 85.31 88 ALA A O 1
ATOM 635 N N . HIS A 1 89 ? -5.526 6.348 14.396 1.00 79.50 89 HIS A N 1
ATOM 636 C CA . HIS A 1 89 ? -4.283 6.902 14.916 1.00 79.50 89 HIS A CA 1
ATOM 637 C C . HIS A 1 89 ? -4.423 8.411 15.135 1.00 79.50 89 HIS A C 1
ATOM 639 O O . HIS A 1 89 ? -4.950 9.103 14.270 1.00 79.50 89 HIS A O 1
ATOM 645 N N . GLY A 1 90 ? -3.994 8.945 16.282 1.00 72.44 90 GLY A N 1
ATOM 646 C CA . GLY A 1 90 ? -4.085 10.398 16.510 1.00 72.44 90 GLY A CA 1
ATOM 647 C C . GLY A 1 90 ? -5.515 10.951 16.505 1.00 72.44 90 GLY A C 1
ATOM 648 O O . GLY A 1 90 ? -5.727 12.117 16.166 1.00 72.44 90 GLY A O 1
ATOM 649 N N . VAL A 1 91 ? -6.502 10.108 16.819 1.00 75.25 91 VAL A N 1
ATOM 650 C CA . VAL A 1 91 ? -7.930 10.436 16.728 1.00 75.25 91 VAL A CA 1
ATOM 651 C C . VAL A 1 91 ? -8.419 11.030 18.048 1.00 75.25 91 VAL A C 1
ATOM 653 O O . VAL A 1 91 ? -8.120 10.510 19.125 1.00 75.25 91 VAL A O 1
ATOM 656 N N . GLY A 1 92 ? -9.165 12.132 17.960 1.00 77.19 92 GLY A N 1
ATOM 657 C CA . GLY A 1 92 ? -9.759 12.807 19.111 1.00 77.19 92 GLY A CA 1
ATOM 658 C C . GLY A 1 92 ? -11.201 12.373 19.391 1.00 77.19 92 GLY A C 1
ATOM 659 O O . GLY A 1 92 ? -11.820 11.702 18.561 1.00 77.19 92 GLY A O 1
ATOM 660 N N . PRO A 1 93 ? -11.775 12.783 20.535 1.00 78.31 93 PRO A N 1
ATOM 661 C CA . PRO A 1 93 ? -13.180 12.531 20.857 1.00 78.31 93 PRO A CA 1
ATOM 662 C C . PRO A 1 93 ? -14.150 13.121 19.816 1.00 78.31 93 PRO A C 1
ATOM 664 O O . PRO A 1 93 ? -15.214 12.552 19.582 1.00 78.31 93 PRO A O 1
ATOM 667 N N . GLU A 1 94 ? -13.778 14.219 19.155 1.00 77.00 94 GLU A N 1
ATOM 668 C CA . GLU A 1 94 ? -14.555 14.876 18.099 1.00 77.00 94 GLU A CA 1
ATOM 669 C C . GLU A 1 94 ? -14.746 14.014 16.840 1.00 77.00 94 GLU A C 1
ATOM 671 O O . GLU A 1 94 ? -15.789 14.076 16.188 1.00 77.00 94 GLU A O 1
ATOM 676 N N . ASP A 1 95 ? -13.766 13.174 16.514 1.00 77.38 95 ASP A N 1
ATOM 677 C CA . ASP A 1 95 ? -13.775 12.349 15.304 1.00 77.38 95 ASP A CA 1
ATOM 678 C C . ASP A 1 95 ? -14.616 11.077 15.472 1.00 77.38 95 ASP A C 1
ATOM 680 O O . ASP A 1 95 ? -15.048 10.467 14.492 1.00 77.38 95 ASP A O 1
ATOM 684 N N . VAL A 1 96 ? -14.862 10.659 16.717 1.00 83.06 96 VAL A N 1
ATOM 685 C CA . VAL A 1 96 ? -15.580 9.419 17.046 1.00 83.06 96 VAL A CA 1
ATOM 686 C C . VAL A 1 96 ? -16.984 9.409 16.426 1.00 83.06 96 VAL A C 1
ATOM 688 O O . VAL A 1 96 ? -17.469 8.361 15.997 1.00 83.06 96 VAL A O 1
ATOM 691 N N . CYS A 1 97 ? -17.609 10.581 16.287 1.00 84.19 97 CYS A N 1
ATOM 692 C CA . CYS A 1 97 ? -18.908 10.766 15.637 1.00 84.19 97 CYS A CA 1
ATOM 693 C C . CYS A 1 97 ? -18.961 10.249 14.189 1.00 84.19 97 CYS A C 1
ATOM 695 O O . CYS A 1 97 ? -20.041 9.937 13.691 1.00 84.19 97 CYS A O 1
ATOM 697 N N . LEU A 1 98 ? -17.817 10.125 13.511 1.00 82.94 98 LEU A N 1
ATOM 698 C CA . LEU A 1 98 ? -17.734 9.607 12.145 1.00 82.94 98 LEU A CA 1
ATOM 699 C C . LEU A 1 98 ? -17.781 8.073 12.088 1.00 82.94 98 LEU A C 1
ATOM 701 O O . LEU A 1 98 ? -18.096 7.513 11.040 1.00 82.94 98 LEU A O 1
ATOM 705 N N . ALA A 1 99 ? -17.497 7.379 13.193 1.00 84.75 99 ALA A N 1
ATOM 706 C CA . ALA A 1 99 ? -17.370 5.923 13.215 1.00 84.75 99 ALA A CA 1
ATOM 707 C C . ALA A 1 99 ? -18.621 5.176 12.705 1.00 84.75 99 ALA A C 1
ATOM 709 O O . ALA A 1 99 ? -18.460 4.279 11.875 1.00 84.75 99 ALA A O 1
ATOM 710 N N . PRO A 1 100 ? -19.860 5.544 13.097 1.00 85.31 100 PRO A N 1
ATOM 711 C CA . PRO A 1 100 ? -21.061 4.891 12.574 1.00 85.31 100 PRO A CA 1
ATOM 712 C C . PRO A 1 100 ? -21.251 5.099 11.066 1.00 85.31 100 PRO A C 1
ATOM 714 O O . PRO A 1 100 ? -21.664 4.177 10.368 1.00 85.31 100 PRO A O 1
ATOM 717 N N . LEU A 1 101 ? -20.912 6.287 10.550 1.00 85.00 101 LEU A N 1
ATOM 718 C CA . LEU A 1 101 ? -21.007 6.590 9.118 1.00 85.00 101 LEU A CA 1
ATOM 719 C C . LEU A 1 101 ? -20.002 5.764 8.306 1.00 85.00 101 LEU A C 1
ATOM 721 O O . LEU A 1 101 ? -20.341 5.248 7.247 1.00 85.00 101 LEU A O 1
ATOM 725 N N . ILE A 1 102 ? -18.786 5.592 8.824 1.00 84.31 102 ILE A N 1
ATOM 726 C CA . ILE A 1 102 ? -17.749 4.768 8.191 1.00 84.31 102 ILE A CA 1
ATOM 727 C C . ILE A 1 102 ? -18.174 3.295 8.142 1.00 84.31 102 ILE A C 1
ATOM 729 O O . ILE A 1 102 ? -17.996 2.629 7.122 1.00 84.31 102 ILE A O 1
ATOM 733 N N . VAL A 1 103 ? -18.756 2.787 9.232 1.00 85.12 103 VAL A N 1
ATOM 734 C CA . VAL A 1 103 ? -19.309 1.426 9.290 1.00 85.12 103 VAL A CA 1
ATOM 735 C C . VAL A 1 103 ? -20.426 1.257 8.260 1.00 85.12 103 VAL A C 1
ATOM 737 O O . VAL A 1 103 ? -20.419 0.275 7.519 1.00 85.12 103 VAL A O 1
ATOM 740 N N . ALA A 1 104 ? -21.336 2.230 8.161 1.00 85.00 104 ALA A N 1
ATOM 741 C CA . ALA A 1 104 ? -22.416 2.217 7.178 1.00 85.00 104 ALA A CA 1
ATOM 742 C C . ALA A 1 104 ? -21.901 2.264 5.729 1.00 85.00 104 ALA A C 1
ATOM 744 O O . ALA A 1 104 ? -22.469 1.610 4.861 1.00 85.00 104 ALA A O 1
ATOM 745 N N . GLU A 1 105 ? -20.810 2.982 5.457 1.00 81.69 105 GLU A N 1
ATOM 746 C CA . GLU A 1 105 ? -20.196 3.035 4.125 1.00 81.69 105 GLU A CA 1
ATOM 747 C C . GLU A 1 105 ? -19.567 1.685 3.727 1.00 81.69 105 GLU A C 1
ATOM 749 O O . GLU A 1 105 ? -19.669 1.261 2.576 1.00 81.69 105 GLU A O 1
ATOM 754 N N . ILE A 1 106 ? -18.949 0.970 4.673 1.00 83.31 106 ILE A N 1
ATOM 755 C CA . ILE A 1 106 ? -18.390 -0.371 4.425 1.00 83.31 106 ILE A CA 1
ATOM 756 C C . ILE A 1 106 ? -19.501 -1.398 4.203 1.00 83.31 106 ILE A C 1
ATOM 758 O O . ILE A 1 106 ? -19.464 -2.133 3.215 1.00 83.31 106 ILE A O 1
ATOM 762 N N . ASP A 1 107 ? -20.482 -1.437 5.103 1.00 83.88 107 ASP A N 1
ATOM 763 C CA . ASP A 1 107 ? -21.534 -2.457 5.098 1.00 83.88 107 ASP A CA 1
ATOM 764 C C . ASP A 1 107 ? -22.583 -2.188 4.005 1.00 83.88 107 ASP A C 1
ATOM 766 O O . ASP A 1 107 ? -22.941 -3.084 3.246 1.00 83.88 107 ASP A O 1
ATOM 770 N N . GLY A 1 108 ? -23.022 -0.933 3.860 1.00 78.44 108 GLY A N 1
ATOM 771 C CA . GLY A 1 108 ? -24.087 -0.532 2.938 1.00 78.44 108 GLY A CA 1
ATOM 772 C C . GLY A 1 108 ? -23.641 -0.357 1.485 1.00 78.44 108 GLY A C 1
ATOM 773 O O . GLY A 1 108 ? -24.371 -0.742 0.576 1.00 78.44 108 GLY A O 1
ATOM 774 N N . ASN A 1 109 ? -22.435 0.174 1.247 1.00 76.50 109 ASN A N 1
ATOM 775 C CA . ASN A 1 109 ? -21.913 0.416 -0.108 1.00 76.50 109 ASN A CA 1
ATOM 776 C C . ASN A 1 109 ? -20.881 -0.635 -0.558 1.00 76.50 109 ASN A C 1
ATOM 778 O O . ASN A 1 109 ? -20.203 -0.443 -1.571 1.00 76.50 109 ASN A O 1
ATOM 782 N N . ALA A 1 110 ? -20.755 -1.743 0.186 1.00 78.88 110 ALA A N 1
ATOM 783 C CA . ALA A 1 110 ? -19.837 -2.852 -0.086 1.00 78.88 110 ALA A CA 1
ATOM 784 C C . ALA A 1 110 ? -18.383 -2.401 -0.347 1.00 78.88 110 ALA A C 1
ATOM 786 O O . ALA A 1 110 ? -17.683 -2.957 -1.205 1.00 78.88 110 ALA A O 1
ATOM 787 N N . ARG A 1 111 ? -17.926 -1.371 0.379 1.00 82.50 111 ARG A N 1
ATOM 788 C CA . ARG A 1 111 ? -16.549 -0.863 0.307 1.00 82.50 111 ARG A CA 1
ATOM 789 C C . ARG A 1 111 ? -15.626 -1.762 1.127 1.00 82.50 111 ARG A C 1
ATOM 791 O O . ARG A 1 111 ? -15.966 -2.183 2.224 1.00 82.50 111 ARG A O 1
ATOM 798 N N . ASP A 1 112 ? -14.426 -2.029 0.626 1.00 83.50 112 ASP A N 1
ATOM 799 C CA . ASP A 1 112 ? -13.417 -2.811 1.355 1.00 83.50 112 ASP A CA 1
ATOM 800 C C . ASP A 1 112 ? -12.439 -1.941 2.144 1.00 83.50 112 ASP A C 1
ATOM 802 O O . ASP A 1 112 ? -11.809 -2.418 3.087 1.00 83.50 112 ASP A O 1
ATOM 806 N N . LEU A 1 113 ? -12.300 -0.677 1.753 1.00 84.94 113 LEU A N 1
ATOM 807 C CA . LEU A 1 113 ? -11.503 0.321 2.448 1.00 84.94 113 LEU A CA 1
ATOM 808 C C . LEU A 1 113 ? -12.260 1.648 2.378 1.00 84.94 113 LEU A C 1
ATOM 810 O O . LEU A 1 113 ? -12.722 2.045 1.313 1.00 84.94 113 LEU A O 1
ATOM 814 N N . VAL A 1 114 ? -12.396 2.334 3.501 1.00 82.94 114 VAL A N 1
ATOM 815 C CA . VAL A 1 114 ? -12.935 3.689 3.580 1.00 82.94 114 VAL A CA 1
ATOM 816 C C . VAL A 1 114 ? -11.867 4.562 4.188 1.00 82.94 114 VAL A C 1
ATOM 818 O O . VAL A 1 114 ? -11.313 4.251 5.245 1.00 82.94 114 VAL A O 1
ATOM 821 N N . ASP A 1 115 ? -11.574 5.641 3.482 1.00 82.00 115 ASP A N 1
ATOM 822 C CA . ASP A 1 115 ? -10.581 6.602 3.899 1.00 82.00 115 ASP A CA 1
ATOM 823 C C . ASP A 1 115 ? -11.238 7.924 4.296 1.00 82.00 115 ASP A C 1
ATOM 825 O O . ASP A 1 115 ? -12.036 8.477 3.529 1.00 82.00 115 ASP A O 1
ATOM 829 N N . VAL A 1 116 ? -10.909 8.417 5.491 1.00 75.38 116 VAL A N 1
ATOM 830 C CA . VAL A 1 116 ? -11.410 9.689 6.005 1.00 75.38 116 VAL A CA 1
ATOM 831 C C . VAL A 1 116 ? -10.323 10.742 5.852 1.00 75.38 116 VAL A C 1
ATOM 833 O O . VAL A 1 116 ? -9.407 10.844 6.670 1.00 75.38 116 VAL A O 1
ATOM 836 N N . SER A 1 117 ? -10.424 11.549 4.798 1.00 68.44 117 SER A N 1
ATOM 837 C CA . SER A 1 117 ? -9.539 12.694 4.617 1.00 68.44 117 SER A CA 1
ATOM 838 C C . SER A 1 117 ? -10.057 13.889 5.416 1.00 68.44 117 SER A C 1
ATOM 840 O O . SER A 1 117 ? -11.253 14.189 5.456 1.00 68.44 117 SER A O 1
ATOM 842 N N . ARG A 1 118 ? -9.143 14.593 6.086 1.00 66.81 118 ARG A N 1
ATOM 843 C CA . ARG A 1 118 ? -9.466 15.848 6.766 1.00 66.81 118 ARG A CA 1
ATOM 844 C C . ARG A 1 118 ? -9.286 16.994 5.780 1.00 66.81 118 ARG A C 1
ATOM 846 O O . ARG A 1 118 ? -8.206 17.164 5.219 1.00 66.81 118 ARG A O 1
ATOM 853 N N . LEU A 1 119 ? -10.326 17.800 5.591 1.00 54.38 119 LEU A N 1
ATOM 854 C CA . LEU A 1 119 ? -10.208 19.060 4.864 1.00 54.38 119 LEU A CA 1
ATOM 855 C C . LEU A 1 119 ? -9.406 20.028 5.737 1.00 54.38 119 LEU A C 1
ATOM 857 O O . LEU A 1 119 ? -9.896 20.519 6.757 1.00 54.38 119 LEU A O 1
ATOM 861 N N . ALA A 1 120 ? -8.152 20.279 5.361 1.00 48.22 120 ALA A N 1
ATOM 862 C CA . ALA A 1 120 ? -7.360 21.330 5.979 1.00 48.22 120 ALA A CA 1
ATOM 863 C C . ALA A 1 120 ? -8.022 22.680 5.665 1.00 48.22 120 ALA A C 1
ATOM 865 O O . ALA A 1 120 ? -8.129 23.068 4.503 1.00 48.22 120 ALA A O 1
ATOM 866 N N . ALA A 1 121 ? -8.449 23.418 6.691 1.00 36.09 121 ALA A N 1
ATOM 867 C CA . ALA A 1 121 ? -9.068 24.742 6.560 1.00 36.09 121 ALA A CA 1
ATOM 868 C C . ALA A 1 121 ? -8.075 25.854 6.131 1.00 36.09 121 ALA A C 1
ATOM 870 O O . ALA A 1 121 ? -8.273 27.029 6.426 1.00 36.09 121 ALA A O 1
ATOM 871 N N . GLY A 1 122 ? -6.995 25.505 5.428 1.00 37.62 122 GLY A N 1
ATOM 872 C CA . GLY A 1 122 ? -5.981 26.429 4.934 1.00 37.62 122 GLY A CA 1
ATOM 873 C C . GLY A 1 122 ? -5.366 25.911 3.637 1.00 37.62 122 GLY A C 1
ATOM 874 O O . GLY A 1 122 ? -4.990 24.746 3.540 1.00 37.62 122 GLY A O 1
ATOM 875 N N . ALA A 1 123 ? -5.259 26.789 2.638 1.00 32.78 123 ALA A N 1
ATOM 876 C CA . ALA A 1 123 ? -4.803 26.521 1.270 1.00 32.78 123 ALA A CA 1
ATOM 877 C C . ALA A 1 123 ? -3.288 26.218 1.146 1.00 32.78 123 ALA A C 1
ATOM 879 O O . ALA A 1 123 ? -2.605 26.718 0.253 1.00 32.78 123 ALA A O 1
ATOM 880 N N . GLY A 1 124 ? -2.742 25.396 2.040 1.00 42.00 124 GLY A N 1
ATOM 881 C CA . GLY A 1 124 ? -1.314 25.118 2.154 1.00 42.00 124 GLY A CA 1
ATOM 882 C C . GLY A 1 124 ? -1.017 23.644 2.389 1.00 42.00 124 GLY A C 1
ATOM 883 O O . GLY A 1 124 ? -0.297 23.327 3.323 1.00 42.00 124 GLY A O 1
ATOM 884 N N . GLY A 1 125 ? -1.565 22.739 1.569 1.00 53.34 125 GLY A N 1
ATOM 885 C CA . GLY A 1 125 ? -1.148 21.333 1.596 1.00 53.34 125 GLY A CA 1
ATOM 886 C C . GLY A 1 125 ? 0.365 21.223 1.385 1.00 53.34 125 GLY A C 1
ATOM 887 O O . GLY A 1 125 ? 0.908 21.864 0.478 1.00 53.34 125 GLY A O 1
ATOM 888 N N . ASP A 1 126 ? 1.051 20.451 2.226 1.00 62.84 126 ASP A N 1
ATOM 889 C CA . ASP A 1 126 ? 2.498 20.280 2.145 1.00 62.84 126 ASP A CA 1
ATOM 890 C C . ASP A 1 126 ? 2.901 19.848 0.726 1.00 62.84 126 ASP A C 1
ATOM 892 O O . ASP A 1 126 ? 2.271 19.003 0.085 1.00 62.84 126 ASP A O 1
ATOM 896 N N . ALA A 1 127 ? 3.962 20.451 0.179 1.00 63.47 127 ALA A N 1
ATOM 897 C CA . ALA A 1 127 ? 4.419 20.147 -1.180 1.00 63.47 127 ALA A CA 1
ATOM 898 C C . ALA A 1 127 ? 4.734 18.648 -1.382 1.00 63.47 127 ALA A C 1
ATOM 900 O O . ALA A 1 127 ? 4.600 18.142 -2.497 1.00 63.47 127 ALA A O 1
ATOM 901 N N . GLY A 1 128 ? 5.091 17.942 -0.303 1.00 62.50 128 GLY A N 1
ATOM 902 C CA . GLY A 1 128 ? 5.280 16.493 -0.297 1.00 62.50 128 GLY A CA 1
ATOM 903 C C . GLY A 1 128 ? 3.985 15.707 -0.515 1.00 62.50 128 GLY A C 1
ATOM 904 O O . GLY A 1 128 ? 3.961 14.815 -1.361 1.00 62.50 128 GLY A O 1
ATOM 905 N N . ASP A 1 129 ? 2.897 16.081 0.158 1.00 64.25 129 ASP A N 1
ATOM 906 C CA . ASP A 1 129 ? 1.596 15.410 0.032 1.00 64.25 129 ASP A CA 1
ATOM 907 C C . ASP A 1 129 ? 1.015 15.589 -1.372 1.00 64.25 129 ASP A C 1
ATOM 909 O O . ASP A 1 129 ? 0.472 14.650 -1.958 1.00 64.25 129 ASP A O 1
ATOM 913 N N . ARG A 1 130 ? 1.227 16.763 -1.978 1.00 68.31 130 ARG A N 1
ATOM 914 C CA . ARG A 1 130 ? 0.864 17.011 -3.382 1.00 68.31 130 ARG A CA 1
ATOM 915 C C . ARG A 1 130 ? 1.683 16.168 -4.358 1.00 68.31 130 ARG A C 1
ATOM 917 O O . ARG A 1 130 ? 1.125 15.659 -5.328 1.00 68.31 130 ARG A O 1
ATOM 924 N N . LEU A 1 131 ? 2.992 16.021 -4.130 1.00 69.31 131 LEU A N 1
ATOM 925 C CA . LEU A 1 131 ? 3.857 15.179 -4.966 1.00 69.31 131 LEU A CA 1
ATOM 926 C C . LEU A 1 131 ? 3.426 13.709 -4.894 1.00 69.31 131 LEU A C 1
ATOM 928 O O . LEU A 1 131 ? 3.328 13.041 -5.921 1.00 69.31 131 LEU A O 1
ATOM 932 N N . LEU A 1 132 ? 3.139 13.231 -3.687 1.00 66.12 132 LEU A N 1
ATOM 933 C CA . LEU A 1 132 ? 2.705 11.865 -3.432 1.00 66.12 132 LEU A CA 1
ATOM 934 C C . LEU A 1 132 ? 1.333 11.583 -4.051 1.00 66.12 132 LEU A C 1
ATOM 936 O O . LEU A 1 132 ? 1.183 10.597 -4.769 1.00 66.12 132 LEU A O 1
ATOM 940 N N . SER A 1 133 ? 0.372 12.486 -3.850 1.00 66.38 133 SER A N 1
ATOM 941 C CA . SER A 1 133 ? -0.969 12.386 -4.439 1.00 66.38 133 SER A CA 1
ATOM 942 C C . SER A 1 133 ? -0.900 12.344 -5.961 1.00 66.38 133 SER A C 1
ATOM 944 O O . SER A 1 133 ? -1.462 11.443 -6.574 1.00 66.38 133 SER A O 1
ATOM 946 N N . ARG A 1 134 ? -0.096 13.221 -6.582 1.00 70.06 134 ARG A N 1
ATOM 947 C CA . ARG A 1 134 ? 0.137 13.190 -8.035 1.00 70.06 134 ARG A CA 1
ATOM 948 C C . ARG A 1 134 ? 0.789 11.895 -8.510 1.00 70.06 134 ARG A C 1
ATOM 950 O O . ARG A 1 134 ? 0.425 11.397 -9.570 1.00 70.06 134 ARG A O 1
ATOM 957 N N . ALA A 1 135 ? 1.747 11.351 -7.761 1.00 66.69 135 ALA A N 1
ATOM 958 C CA . ALA A 1 135 ? 2.376 10.080 -8.107 1.00 66.69 135 ALA A CA 1
ATOM 959 C C . ALA A 1 135 ? 1.363 8.924 -8.071 1.00 66.69 135 ALA A C 1
ATOM 961 O O . ALA A 1 135 ? 1.344 8.095 -8.979 1.00 66.69 135 ALA A O 1
ATOM 962 N N . VAL A 1 136 ? 0.487 8.884 -7.065 1.00 66.19 136 VAL A N 1
ATOM 963 C CA . VAL A 1 136 ? -0.545 7.842 -6.939 1.00 66.19 136 VAL A CA 1
ATOM 964 C C . VAL A 1 136 ? -1.652 8.026 -7.977 1.00 66.19 136 VAL A C 1
ATOM 966 O O . VAL A 1 136 ? -2.062 7.046 -8.598 1.00 66.19 136 VAL A O 1
ATOM 969 N N . ASP A 1 137 ? -2.075 9.261 -8.254 1.00 71.88 137 ASP A N 1
ATOM 970 C CA . ASP A 1 137 ? -2.995 9.570 -9.354 1.00 71.88 137 ASP A CA 1
ATOM 971 C C . ASP A 1 137 ? -2.417 9.150 -10.709 1.00 71.88 137 ASP A C 1
ATOM 973 O O . ASP A 1 137 ? -3.115 8.543 -11.516 1.00 71.88 137 ASP A O 1
ATOM 977 N N . PHE A 1 138 ? -1.125 9.378 -10.952 1.00 68.62 138 PHE A N 1
ATOM 978 C CA . PHE A 1 138 ? -0.464 8.918 -12.174 1.00 68.62 138 PHE A CA 1
ATOM 979 C C . PHE A 1 138 ? -0.429 7.382 -12.294 1.00 68.62 138 PHE A C 1
ATOM 981 O O . PHE A 1 138 ? -0.531 6.833 -13.395 1.00 68.62 138 PHE A O 1
ATOM 988 N N . LEU A 1 139 ? -0.290 6.670 -11.173 1.00 64.44 139 LEU A N 1
ATOM 989 C CA . LEU A 1 139 ? -0.190 5.208 -11.142 1.00 64.44 139 LEU A CA 1
ATOM 990 C C . LEU A 1 139 ? -1.548 4.501 -11.264 1.00 64.44 139 LEU A C 1
ATOM 992 O O . LEU A 1 139 ? -1.667 3.521 -12.014 1.00 64.44 139 LEU A O 1
ATOM 996 N N . PHE A 1 140 ? -2.558 5.001 -10.547 1.00 64.75 140 PHE A N 1
ATOM 997 C CA . PHE A 1 140 ? -3.849 4.333 -10.355 1.00 64.75 140 PHE A CA 1
ATOM 998 C C . PHE A 1 140 ? -5.050 5.110 -10.910 1.00 64.75 140 PHE A C 1
ATOM 1000 O O . PHE A 1 140 ? -6.129 4.537 -11.032 1.00 64.75 140 PHE A O 1
ATOM 1007 N N . GLY A 1 141 ? -4.894 6.394 -11.249 1.00 59.59 141 GLY A N 1
ATOM 1008 C CA . GLY A 1 141 ? -5.969 7.263 -11.752 1.00 59.59 141 GLY A CA 1
ATOM 1009 C C . GLY A 1 141 ? -7.033 7.652 -10.716 1.00 59.59 141 GLY A C 1
ATOM 1010 O O . GLY A 1 141 ? -8.003 8.315 -11.070 1.00 59.59 141 GLY A O 1
ATOM 1011 N N . GLN A 1 142 ? -6.889 7.206 -9.462 1.00 60.44 142 GLN A N 1
ATOM 1012 C CA . GLN A 1 142 ? -7.891 7.285 -8.387 1.00 60.44 142 GLN A CA 1
ATOM 1013 C C . GLN A 1 142 ? -7.220 7.501 -7.002 1.00 60.44 142 GLN A C 1
ATOM 1015 O O . GLN A 1 142 ? -7.640 6.908 -6.011 1.00 60.44 142 GLN A O 1
ATOM 1020 N N . GLY A 1 143 ? -6.159 8.307 -6.913 1.00 52.69 143 GLY A N 1
ATOM 1021 C CA . GLY A 1 143 ? -5.265 8.405 -5.747 1.00 52.69 143 GLY A CA 1
ATOM 1022 C C . GLY A 1 143 ? -5.375 9.658 -4.869 1.00 52.69 143 GLY A C 1
ATOM 1023 O O . GLY A 1 143 ? -4.742 9.687 -3.815 1.00 52.69 143 GLY A O 1
ATOM 1024 N N . GLY A 1 144 ? -6.129 10.678 -5.287 1.00 52.75 144 GLY A N 1
ATOM 1025 C CA . GLY A 1 144 ? -6.193 11.976 -4.603 1.00 52.75 144 GLY A CA 1
ATOM 1026 C C . GLY A 1 144 ? -6.507 11.905 -3.100 1.00 52.75 144 GLY A C 1
ATOM 1027 O O . GLY A 1 144 ? -7.402 11.167 -2.694 1.00 52.75 144 GLY A O 1
ATOM 1028 N N . ASP A 1 145 ? -5.751 12.672 -2.302 1.00 54.56 145 ASP A N 1
ATOM 1029 C CA . ASP A 1 145 ? -5.831 12.926 -0.845 1.00 54.56 145 ASP A CA 1
ATOM 1030 C C . ASP A 1 145 ? -5.904 11.713 0.117 1.00 54.56 145 ASP A C 1
ATOM 1032 O O . ASP A 1 145 ? -5.868 11.887 1.334 1.00 54.56 145 ASP A O 1
ATOM 1036 N N . MET A 1 146 ? -5.908 10.473 -0.385 1.00 53.41 146 MET A N 1
ATOM 1037 C CA . MET A 1 146 ? -6.051 9.216 0.387 1.00 53.41 146 MET A CA 1
ATOM 1038 C C . MET A 1 146 ? -4.782 8.747 1.129 1.00 53.41 146 MET A C 1
ATOM 1040 O O . MET A 1 146 ? -4.666 7.602 1.583 1.00 53.41 146 MET A O 1
ATOM 1044 N N . LEU A 1 147 ? -3.739 9.571 1.157 1.00 52.38 147 LEU A N 1
ATOM 1045 C CA . LEU A 1 147 ? -2.383 9.099 1.467 1.00 52.38 147 LEU A CA 1
ATOM 1046 C C . LEU A 1 147 ? -1.896 9.513 2.856 1.00 52.38 147 LEU A C 1
ATOM 1048 O O . LEU A 1 147 ? -0.974 8.882 3.367 1.00 52.38 147 LEU A O 1
ATOM 1052 N N . SER A 1 148 ? -2.530 10.515 3.471 1.00 52.41 148 SER A N 1
ATOM 1053 C CA . SER A 1 148 ? -2.048 11.160 4.707 1.00 52.41 148 SER A CA 1
ATOM 1054 C C . SER A 1 148 ? -3.000 11.003 5.903 1.00 52.41 148 SER A C 1
ATOM 1056 O O . SER A 1 148 ? -2.717 11.448 7.008 1.00 52.41 148 SER A O 1
ATOM 1058 N N . SER A 1 149 ? -4.152 10.372 5.706 1.00 61.19 149 SER A N 1
ATOM 1059 C CA . SER A 1 149 ? -5.173 10.200 6.737 1.00 61.19 149 SER A CA 1
ATOM 1060 C C . SER A 1 149 ? -4.802 9.103 7.734 1.00 61.19 149 SER A C 1
ATOM 1062 O O . SER A 1 149 ? -4.545 7.9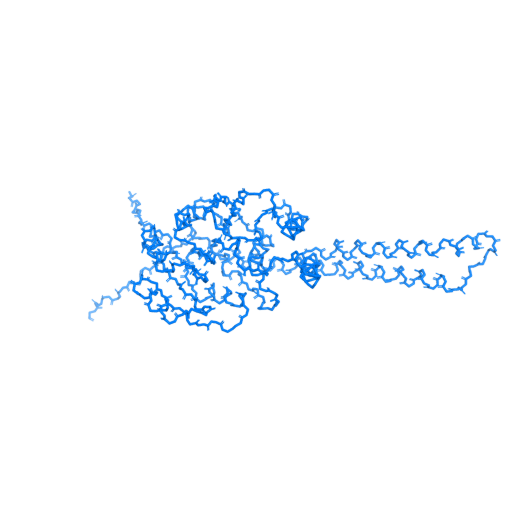47 7.389 1.00 61.19 149 SER A O 1
ATOM 1064 N N . ASP A 1 150 ? -4.831 9.474 9.008 1.00 68.25 150 ASP A N 1
ATOM 1065 C CA . ASP A 1 150 ? -4.583 8.584 10.138 1.00 68.25 150 ASP A CA 1
ATOM 1066 C C . ASP A 1 150 ? -5.856 7.841 10.615 1.00 68.25 150 ASP A C 1
ATOM 1068 O O . ASP A 1 150 ? -5.789 7.022 11.535 1.00 68.25 150 ASP A O 1
ATOM 1072 N N . PHE A 1 151 ? -7.009 8.085 9.972 1.00 76.94 151 PHE A N 1
ATOM 1073 C CA . PHE A 1 151 ? -8.297 7.466 10.295 1.00 76.94 151 PHE A CA 1
ATOM 1074 C C . PHE A 1 151 ? -8.891 6.736 9.083 1.00 76.94 151 PHE A C 1
ATOM 1076 O O . PHE A 1 151 ? -9.351 7.354 8.123 1.00 76.94 151 PHE A O 1
ATOM 1083 N N . LYS A 1 152 ? -8.853 5.402 9.121 1.00 85.88 152 LYS A N 1
ATOM 1084 C CA . LYS A 1 152 ? -9.286 4.522 8.024 1.00 85.88 152 LYS A CA 1
ATOM 1085 C C . LYS A 1 152 ? -10.129 3.388 8.565 1.00 85.88 152 LYS A C 1
ATOM 1087 O O . LYS A 1 152 ? -9.948 2.975 9.704 1.00 85.88 152 LYS A O 1
ATOM 1092 N N . ALA A 1 153 ? -10.986 2.809 7.740 1.00 87.00 153 ALA A N 1
ATOM 1093 C CA . ALA A 1 153 ? -11.621 1.544 8.072 1.00 87.00 153 ALA A CA 1
ATOM 1094 C C . ALA A 1 153 ? -11.546 0.566 6.913 1.00 87.00 153 ALA A C 1
ATOM 1096 O O . ALA A 1 153 ? -11.538 0.966 5.755 1.00 87.00 153 ALA A O 1
ATOM 1097 N N . CYS A 1 154 ? -11.479 -0.722 7.217 1.00 88.75 154 CYS A N 1
ATOM 1098 C CA . CYS A 1 154 ? -11.383 -1.763 6.210 1.00 88.75 154 CYS A CA 1
ATOM 1099 C C . CYS A 1 154 ? -12.235 -2.982 6.552 1.00 88.75 154 CYS A C 1
ATOM 1101 O O . CYS A 1 154 ? -12.520 -3.264 7.717 1.00 88.75 154 CYS A O 1
ATOM 1103 N N . SER A 1 155 ? -12.650 -3.702 5.514 1.00 89.06 155 SER A N 1
ATOM 1104 C CA . SER A 1 155 ? -13.399 -4.947 5.645 1.00 89.06 155 SER A CA 1
ATOM 1105 C C . SER A 1 155 ? -12.481 -6.098 6.061 1.00 89.06 155 SER A C 1
ATOM 1107 O O . SER A 1 155 ? -11.268 -6.087 5.821 1.00 89.06 155 SER A O 1
ATOM 1109 N N . ARG A 1 156 ? -13.059 -7.168 6.612 1.00 85.62 156 ARG A N 1
ATOM 1110 C CA . ARG A 1 156 ? -12.326 -8.412 6.888 1.00 85.62 156 ARG A CA 1
ATOM 1111 C C . ARG A 1 156 ? -11.621 -8.987 5.671 1.00 85.62 156 ARG A C 1
ATOM 1113 O O . ARG A 1 156 ? -10.504 -9.489 5.792 1.00 85.62 156 ARG A O 1
ATOM 1120 N N . ARG A 1 157 ? -12.246 -8.902 4.496 1.00 83.38 157 ARG A N 1
ATOM 1121 C CA . ARG A 1 157 ? -11.641 -9.351 3.237 1.00 83.38 157 ARG A CA 1
ATOM 1122 C C . ARG A 1 157 ? -10.345 -8.596 2.955 1.00 83.38 157 ARG A C 1
ATOM 1124 O O . ARG A 1 157 ? -9.325 -9.219 2.662 1.00 83.38 157 ARG A O 1
ATOM 1131 N N . PHE A 1 158 ? -10.362 -7.276 3.128 1.00 85.31 158 PHE A N 1
ATOM 1132 C CA . PHE A 1 158 ? -9.160 -6.460 3.027 1.00 85.31 158 PHE A CA 1
ATOM 1133 C C . PHE A 1 158 ? -8.120 -6.866 4.081 1.00 85.31 158 PHE A C 1
ATOM 1135 O O . PHE A 1 158 ? -6.996 -7.217 3.716 1.00 85.31 158 PHE A O 1
ATOM 1142 N N . ALA A 1 159 ? -8.499 -6.911 5.362 1.00 84.81 159 ALA A N 1
ATOM 1143 C CA . ALA A 1 159 ? -7.592 -7.223 6.470 1.00 84.81 159 ALA A CA 1
ATOM 1144 C C . ALA A 1 159 ? -6.887 -8.581 6.300 1.00 84.81 159 ALA A C 1
ATOM 1146 O O . ALA A 1 159 ? -5.677 -8.690 6.485 1.00 84.81 159 ALA A O 1
ATOM 1147 N N . ARG A 1 160 ? -7.620 -9.617 5.871 1.00 83.88 160 ARG A N 1
ATOM 1148 C CA . ARG A 1 160 ? -7.080 -10.972 5.664 1.00 83.88 160 ARG A CA 1
ATOM 1149 C C . ARG A 1 160 ? -6.215 -11.104 4.409 1.00 83.88 160 ARG A C 1
ATOM 1151 O O . ARG A 1 160 ? -5.327 -11.957 4.368 1.00 83.88 160 ARG A O 1
ATOM 1158 N N . SER A 1 161 ? -6.426 -10.245 3.415 1.00 76.62 161 SER A N 1
ATOM 1159 C CA . SER A 1 161 ? -5.562 -10.161 2.232 1.00 76.62 161 SER A CA 1
ATOM 1160 C C . SER A 1 161 ? -4.261 -9.389 2.478 1.00 76.62 161 SER A C 1
ATOM 1162 O O . SER A 1 161 ? -3.304 -9.516 1.711 1.00 76.62 161 SER A O 1
ATOM 1164 N N . TYR A 1 162 ? -4.209 -8.581 3.538 1.00 76.56 162 TYR A N 1
ATOM 1165 C CA . TYR A 1 162 ? -3.090 -7.695 3.822 1.00 76.56 162 TYR A CA 1
ATOM 1166 C C . TYR A 1 162 ? -1.883 -8.479 4.366 1.00 76.56 162 TYR A C 1
ATOM 1168 O O . TYR A 1 162 ? -1.747 -8.723 5.564 1.00 76.56 162 TYR A O 1
ATOM 1176 N N . ARG A 1 163 ? -0.976 -8.887 3.468 1.00 63.53 163 ARG A N 1
ATOM 1177 C CA . ARG A 1 163 ? 0.247 -9.659 3.783 1.00 63.53 163 ARG A CA 1
ATOM 1178 C C . ARG A 1 163 ? 1.540 -8.878 3.519 1.00 63.53 163 ARG A C 1
ATOM 1180 O O . ARG A 1 163 ? 2.522 -9.429 3.026 1.00 63.53 163 ARG A O 1
ATOM 1187 N N . VAL A 1 164 ? 1.548 -7.579 3.814 1.00 61.28 164 VAL A N 1
ATOM 1188 C CA . VAL A 1 164 ? 2.682 -6.697 3.488 1.00 61.28 164 VAL A CA 1
ATOM 1189 C C . VAL A 1 164 ? 3.930 -7.025 4.334 1.00 61.28 164 VAL A C 1
ATOM 1191 O O . VAL A 1 164 ? 3.853 -7.412 5.507 1.00 61.28 164 VAL A O 1
ATOM 1194 N N . ALA A 1 165 ? 5.113 -6.892 3.725 1.00 50.47 165 ALA A N 1
ATOM 1195 C CA . ALA A 1 165 ? 6.405 -7.062 4.389 1.00 50.47 165 ALA A CA 1
ATOM 1196 C C . ALA A 1 165 ? 6.679 -5.922 5.395 1.00 50.47 165 ALA A C 1
ATOM 1198 O O . ALA A 1 165 ? 6.377 -4.761 5.142 1.00 50.47 165 ALA A O 1
ATOM 1199 N N . ALA A 1 166 ? 7.288 -6.239 6.541 1.00 47.34 166 ALA A N 1
ATOM 1200 C CA . ALA A 1 166 ? 7.417 -5.331 7.691 1.00 47.34 166 ALA A CA 1
ATOM 1201 C C . ALA A 1 166 ? 8.457 -4.183 7.551 1.00 47.34 166 ALA A C 1
ATOM 1203 O O . ALA A 1 166 ? 8.642 -3.418 8.500 1.00 47.34 166 ALA A O 1
ATOM 1204 N N . ALA A 1 167 ? 9.159 -4.053 6.416 1.00 43.06 167 ALA A N 1
ATOM 1205 C CA . ALA A 1 167 ? 10.390 -3.252 6.296 1.00 43.06 167 ALA A CA 1
ATOM 1206 C C . ALA A 1 167 ? 10.232 -1.925 5.518 1.00 43.06 167 ALA A C 1
ATOM 1208 O O . ALA A 1 167 ? 9.566 -1.880 4.480 1.00 43.06 167 ALA A O 1
ATOM 1209 N N . GLY A 1 168 ? 10.829 -0.819 6.020 1.00 49.81 168 GLY A N 1
ATOM 1210 C CA . GLY A 1 168 ? 10.850 0.558 5.438 1.00 49.81 168 GLY A CA 1
ATOM 1211 C C . GLY A 1 168 ? 10.232 1.682 6.332 1.00 49.81 168 GLY A C 1
ATOM 1212 O O . GLY A 1 168 ? 9.852 1.397 7.469 1.00 49.81 168 GLY A O 1
ATOM 1213 N N . PRO A 1 169 ? 10.053 2.919 5.824 1.00 47.25 169 PRO A N 1
ATOM 1214 C CA . PRO A 1 169 ? 9.756 4.113 6.637 1.00 47.25 169 PRO A CA 1
ATOM 1215 C C . PRO A 1 169 ? 8.343 4.153 7.258 1.00 47.25 169 PRO A C 1
ATOM 1217 O O . PRO A 1 169 ? 7.395 3.594 6.711 1.00 47.25 169 PRO A O 1
ATOM 1220 N N . GLU A 1 170 ? 8.191 4.857 8.387 1.00 48.00 170 GLU A N 1
ATOM 1221 C CA . GLU A 1 170 ? 6.959 4.929 9.206 1.00 48.00 170 GLU A CA 1
ATOM 1222 C C . GLU A 1 170 ? 5.740 5.506 8.465 1.00 48.00 170 GLU A C 1
ATOM 1224 O O . GLU A 1 170 ? 4.641 4.948 8.555 1.00 48.00 170 GLU A O 1
ATOM 1229 N N . ARG A 1 171 ? 5.946 6.555 7.651 1.00 48.16 171 ARG A N 1
ATOM 1230 C CA . ARG A 1 171 ? 4.903 7.177 6.804 1.00 48.16 171 ARG A CA 1
ATOM 1231 C C . ARG A 1 171 ? 4.341 6.241 5.734 1.00 48.16 171 ARG A C 1
ATOM 1233 O O . ARG A 1 171 ? 3.252 6.478 5.228 1.00 48.16 171 ARG A O 1
ATOM 1240 N N . ALA A 1 172 ? 5.050 5.162 5.398 1.00 52.44 172 ALA A N 1
ATOM 1241 C CA . ALA A 1 172 ? 4.537 4.190 4.443 1.00 52.44 172 ALA A CA 1
ATOM 1242 C C . ALA A 1 172 ? 3.368 3.366 5.016 1.00 52.44 172 ALA A C 1
ATOM 1244 O O . ALA A 1 172 ? 2.687 2.715 4.252 1.00 52.44 172 ALA A O 1
ATOM 1245 N N . SER A 1 173 ? 3.079 3.383 6.326 1.00 52.59 173 SER A N 1
ATOM 1246 C CA . SER A 1 173 ? 1.980 2.573 6.895 1.00 52.59 173 SER A CA 1
ATOM 1247 C C . SER A 1 173 ? 0.585 2.943 6.384 1.00 52.59 173 SER A C 1
ATOM 1249 O O . SER A 1 173 ? -0.129 2.072 5.890 1.00 52.59 173 SER A O 1
ATOM 1251 N N . ALA A 1 174 ? 0.211 4.221 6.465 1.00 57.41 174 ALA A N 1
ATOM 1252 C CA . ALA A 1 174 ? -1.075 4.713 5.967 1.00 57.41 174 ALA A CA 1
ATOM 1253 C C . ALA A 1 174 ? -1.170 4.626 4.431 1.00 57.41 174 ALA A C 1
ATOM 1255 O O . ALA A 1 174 ? -2.240 4.344 3.885 1.00 57.41 174 ALA A O 1
ATOM 1256 N N . LEU A 1 175 ? -0.031 4.813 3.756 1.00 61.44 175 LEU A N 1
ATOM 1257 C CA . LEU A 1 175 ? 0.144 4.679 2.311 1.00 61.44 175 LEU A CA 1
ATOM 1258 C C . LEU A 1 175 ? -0.038 3.228 1.840 1.00 61.44 175 LEU A C 1
ATOM 1260 O O . LEU A 1 175 ? -0.744 2.978 0.868 1.00 61.44 175 LEU A O 1
ATOM 1264 N N . ASP A 1 176 ? 0.574 2.270 2.537 1.00 69.12 176 ASP A N 1
ATOM 1265 C CA . ASP A 1 176 ? 0.628 0.858 2.148 1.00 69.12 176 ASP A CA 1
ATOM 1266 C C . ASP A 1 176 ? -0.769 0.222 2.163 1.00 69.12 176 ASP A C 1
ATOM 1268 O O . ASP A 1 176 ? -1.073 -0.593 1.294 1.00 69.12 176 ASP A O 1
ATOM 1272 N N . LEU A 1 177 ? -1.648 0.630 3.086 1.00 73.62 177 LEU A N 1
ATOM 1273 C CA . LEU A 1 177 ? -3.051 0.196 3.115 1.00 73.62 177 LEU A CA 1
ATOM 1274 C C . LEU A 1 177 ? -3.819 0.668 1.869 1.00 73.62 177 LEU A C 1
ATOM 1276 O O . LEU A 1 177 ? -4.449 -0.144 1.189 1.00 73.62 177 LEU A O 1
ATOM 1280 N N . SER A 1 178 ? -3.728 1.960 1.534 1.00 72.19 178 SER A N 1
ATOM 1281 C CA . SER A 1 178 ? -4.376 2.517 0.336 1.00 72.19 178 SER A CA 1
ATOM 1282 C C . SER A 1 178 ? -3.821 1.890 -0.941 1.00 72.19 178 SER A C 1
ATOM 1284 O O . SER A 1 178 ? -4.577 1.506 -1.831 1.00 72.19 178 SER A O 1
ATOM 1286 N N . LEU A 1 179 ? -2.502 1.715 -1.022 1.00 71.44 179 LEU A N 1
ATOM 1287 C CA . LEU A 1 179 ? -1.855 1.064 -2.157 1.00 71.44 179 LEU A CA 1
ATOM 1288 C C . LEU A 1 179 ? -2.258 -0.398 -2.300 1.00 71.44 179 LEU A C 1
ATOM 1290 O O . LEU A 1 179 ? -2.469 -0.856 -3.417 1.00 71.44 179 LEU A O 1
ATOM 1294 N N . HIS A 1 180 ? -2.392 -1.131 -1.194 1.00 77.69 180 HIS A N 1
ATOM 1295 C CA . HIS A 1 180 ? -2.866 -2.513 -1.219 1.00 77.69 180 HIS A CA 1
ATOM 1296 C C . HIS A 1 180 ? -4.293 -2.604 -1.771 1.00 77.69 180 HIS A C 1
ATOM 1298 O O . HIS A 1 180 ? -4.559 -3.443 -2.634 1.00 77.69 180 HIS A O 1
ATOM 1304 N N . ALA A 1 181 ? -5.187 -1.697 -1.358 1.00 76.06 181 ALA A N 1
ATOM 1305 C CA . ALA A 1 181 ? -6.545 -1.632 -1.905 1.00 76.06 181 ALA A CA 1
ATOM 1306 C C . ALA A 1 181 ? -6.535 -1.343 -3.411 1.00 76.06 181 ALA A C 1
ATOM 1308 O O . ALA A 1 181 ? -7.211 -2.030 -4.179 1.00 76.06 181 ALA A O 1
ATOM 1309 N N . LEU A 1 182 ? -5.730 -0.369 -3.841 1.00 73.56 182 LEU A N 1
ATOM 1310 C CA . LEU A 1 182 ? -5.618 0.022 -5.246 1.00 73.56 182 LEU A CA 1
ATOM 1311 C C . LEU A 1 182 ? -5.004 -1.091 -6.116 1.00 73.56 182 LEU A C 1
ATOM 1313 O O . LEU A 1 182 ? -5.524 -1.370 -7.198 1.00 73.56 182 LEU A O 1
ATOM 1317 N N . ARG A 1 183 ? -3.964 -1.786 -5.629 1.00 72.75 183 ARG A N 1
ATOM 1318 C CA . ARG A 1 183 ? -3.332 -2.949 -6.291 1.00 72.75 183 ARG A CA 1
ATOM 1319 C C . ARG A 1 183 ? -4.338 -4.063 -6.563 1.00 72.75 183 ARG A C 1
ATOM 1321 O O . ARG A 1 183 ? -4.397 -4.618 -7.662 1.00 72.75 183 ARG A O 1
ATOM 1328 N N . LEU A 1 184 ? -5.160 -4.368 -5.565 1.00 73.69 184 LEU A N 1
ATOM 1329 C CA . LEU A 1 184 ? -6.192 -5.397 -5.660 1.00 73.69 184 LEU A CA 1
ATOM 1330 C C . LEU A 1 184 ? -7.469 -4.914 -6.362 1.00 73.69 184 LEU A C 1
ATOM 1332 O O . LEU A 1 184 ? -8.350 -5.731 -6.617 1.00 73.69 184 LEU A O 1
ATOM 1336 N N . ARG A 1 185 ? -7.551 -3.626 -6.732 1.00 72.12 185 ARG A N 1
ATOM 1337 C CA . ARG A 1 185 ? -8.748 -2.970 -7.289 1.00 72.12 185 ARG A CA 1
ATOM 1338 C C . ARG A 1 185 ? -9.984 -3.153 -6.409 1.00 72.12 185 ARG A C 1
ATOM 1340 O O . ARG A 1 185 ? -11.090 -3.352 -6.908 1.00 72.12 185 ARG A O 1
ATOM 1347 N N . LEU A 1 186 ? -9.788 -3.103 -5.096 1.00 80.06 186 LEU A N 1
ATOM 1348 C CA . LEU A 1 186 ? -10.886 -3.210 -4.150 1.00 80.06 186 LEU A CA 1
ATOM 1349 C C . LEU A 1 186 ? -11.705 -1.909 -4.141 1.00 80.06 186 LEU A C 1
ATOM 1351 O O . LEU A 1 186 ? -11.127 -0.833 -4.301 1.00 80.06 186 LEU A O 1
ATOM 1355 N N . PRO A 1 187 ? -13.039 -1.973 -3.975 1.00 78.75 187 PRO A N 1
ATOM 1356 C CA . PRO A 1 187 ? -13.889 -0.795 -3.865 1.00 78.75 187 PRO A CA 1
ATOM 1357 C C . PRO A 1 187 ? -13.472 0.057 -2.665 1.00 78.75 187 PRO A C 1
ATOM 1359 O O . PRO A 1 187 ? -13.580 -0.376 -1.517 1.00 78.75 187 PRO A O 1
ATOM 1362 N N . VAL A 1 188 ? -13.022 1.282 -2.940 1.00 80.25 188 VAL A N 1
ATOM 1363 C CA . VAL A 1 188 ? -12.612 2.239 -1.907 1.00 80.25 188 VAL A CA 1
ATOM 1364 C C . VAL A 1 188 ? -13.648 3.354 -1.778 1.00 80.25 188 VAL A C 1
ATOM 1366 O O . VAL A 1 188 ? -14.132 3.866 -2.789 1.00 80.25 188 VAL A O 1
ATOM 1369 N N . GLY A 1 189 ? -14.034 3.691 -0.550 1.00 75.69 189 GLY A N 1
ATOM 1370 C CA . GLY A 1 189 ? -14.887 4.830 -0.209 1.00 75.69 189 GLY A CA 1
ATOM 1371 C C . GLY A 1 189 ? -14.054 6.011 0.287 1.00 75.69 189 GLY A C 1
ATOM 1372 O O . GLY A 1 189 ? -12.974 5.826 0.850 1.00 75.69 189 GLY A O 1
ATOM 1373 N N . ARG A 1 190 ? -14.548 7.232 0.070 1.00 74.38 190 ARG A N 1
ATOM 1374 C CA . ARG A 1 190 ? -13.917 8.468 0.550 1.00 74.38 190 ARG A CA 1
ATOM 1375 C C . ARG A 1 190 ? -14.917 9.262 1.359 1.00 74.38 190 ARG A C 1
ATOM 1377 O O . ARG A 1 190 ? -16.034 9.485 0.900 1.00 74.38 190 ARG A O 1
ATOM 1384 N N . MET A 1 191 ? -14.482 9.728 2.517 1.00 73.56 191 MET A N 1
ATOM 1385 C CA . MET A 1 191 ? -15.252 10.630 3.357 1.00 73.56 191 MET A CA 1
ATOM 1386 C C . MET A 1 191 ? -14.387 11.835 3.701 1.00 73.56 191 MET A C 1
ATOM 1388 O O . MET A 1 191 ? -13.237 11.684 4.100 1.00 73.56 191 MET A O 1
ATOM 1392 N N . THR A 1 192 ? -14.935 13.034 3.540 1.00 68.81 192 THR A N 1
ATOM 1393 C CA . THR A 1 192 ? -14.261 14.274 3.927 1.00 68.81 192 THR A CA 1
ATOM 1394 C C . THR A 1 192 ? -14.828 14.765 5.248 1.00 68.81 192 THR A C 1
ATOM 1396 O O . THR A 1 192 ? -16.026 15.036 5.333 1.00 68.81 192 THR A O 1
ATOM 1399 N N . ALA A 1 193 ? -13.976 14.912 6.258 1.00 65.44 193 ALA A N 1
ATOM 1400 C CA . ALA A 1 193 ? -14.337 15.510 7.539 1.00 65.44 193 ALA A CA 1
ATOM 1401 C C . ALA A 1 193 ? -13.750 16.923 7.663 1.00 65.44 193 ALA A C 1
ATOM 1403 O O . ALA A 1 193 ? -12.614 17.178 7.252 1.00 65.44 193 ALA A O 1
ATOM 1404 N N . LEU A 1 194 ? -14.521 17.852 8.231 1.00 58.72 194 LEU A N 1
ATOM 1405 C CA . LEU A 1 194 ? -14.043 19.194 8.565 1.00 58.72 194 LEU A CA 1
ATOM 1406 C C . LEU A 1 194 ? -13.127 19.107 9.790 1.00 58.72 194 LEU A C 1
ATOM 1408 O O . LEU A 1 194 ? -13.515 18.550 10.814 1.00 58.72 194 LEU A O 1
ATOM 1412 N N . SER A 1 195 ? -11.915 19.656 9.690 1.00 53.16 195 SER A N 1
ATOM 1413 C CA . SER A 1 195 ? -10.985 19.668 10.820 1.00 53.16 195 SER A CA 1
ATOM 1414 C C . SER A 1 195 ? -11.444 20.670 11.882 1.00 53.16 195 SER A C 1
ATOM 1416 O O . SER A 1 195 ? -11.464 21.878 11.634 1.00 53.16 195 SER A O 1
ATOM 1418 N N . ALA A 1 196 ? -11.769 20.188 13.082 1.00 45.50 196 ALA A N 1
ATOM 1419 C CA . ALA A 1 196 ? -11.934 21.031 14.261 1.00 45.50 196 ALA A CA 1
ATOM 1420 C C . ALA A 1 196 ? -10.549 21.456 14.786 1.00 45.50 196 ALA A C 1
ATOM 1422 O O . ALA A 1 196 ? -10.042 20.913 15.758 1.00 45.50 196 ALA A O 1
ATOM 1423 N N . GLY A 1 197 ? -9.893 22.393 14.093 1.00 42.97 197 GLY A N 1
ATOM 1424 C CA . GLY A 1 197 ? -8.767 23.179 14.623 1.00 42.97 197 GLY A CA 1
ATOM 1425 C C . GLY A 1 197 ? -7.505 22.425 15.071 1.00 42.97 197 GLY A C 1
ATOM 1426 O O . GLY A 1 197 ? -6.636 23.039 15.687 1.00 42.97 197 GLY A O 1
ATOM 1427 N N . ARG A 1 198 ? -7.363 21.126 14.784 1.00 46.06 198 ARG A N 1
ATOM 1428 C CA . ARG A 1 198 ? -6.211 20.337 15.232 1.00 46.06 198 ARG A CA 1
ATOM 1429 C C . ARG A 1 198 ? -5.026 20.506 14.286 1.00 46.06 198 ARG A C 1
ATOM 1431 O O . ARG A 1 198 ? -5.176 20.421 13.065 1.00 46.06 198 ARG A O 1
ATOM 1438 N N . ALA A 1 199 ? -3.848 20.733 14.863 1.00 41.12 199 ALA A N 1
ATOM 1439 C CA . ALA A 1 199 ? -2.591 20.727 14.129 1.00 41.12 199 ALA A CA 1
ATOM 1440 C C . ALA A 1 199 ? -2.385 19.356 13.449 1.00 41.12 199 ALA A C 1
ATOM 1442 O O . ALA A 1 199 ? -2.803 18.340 14.015 1.00 41.12 199 ALA A O 1
ATOM 1443 N N . PRO A 1 200 ? -1.774 19.311 12.248 1.00 42.78 200 PRO A N 1
ATOM 1444 C CA . PRO A 1 200 ? -1.419 18.052 11.598 1.00 42.78 200 PRO A CA 1
ATOM 1445 C C . PRO A 1 200 ? -0.635 17.177 12.580 1.00 42.78 200 PRO A C 1
ATOM 1447 O O . PRO A 1 200 ? 0.175 17.695 13.355 1.00 42.78 200 PRO A O 1
ATOM 1450 N N . SER A 1 201 ? -0.921 15.871 12.580 1.00 37.09 201 SER A N 1
ATOM 1451 C CA . SER A 1 201 ? -0.255 14.904 13.451 1.00 37.09 201 SER A CA 1
ATOM 1452 C C . SER A 1 201 ? 1.262 15.092 13.360 1.00 37.09 201 SER A C 1
ATOM 1454 O O . SER A 1 201 ? 1.821 15.376 12.300 1.00 37.09 201 SER A O 1
ATOM 1456 N N . SER A 1 202 ? 1.918 15.024 14.517 1.00 32.75 202 SER A N 1
ATOM 1457 C CA . SER A 1 202 ? 3.300 15.436 14.771 1.00 32.75 202 SER A CA 1
ATOM 1458 C C . SER A 1 202 ? 4.341 14.494 14.153 1.00 32.75 202 SER A C 1
ATOM 1460 O O . SER A 1 202 ? 5.221 13.979 14.838 1.00 32.75 202 SER A O 1
ATOM 1462 N N . GLY A 1 203 ? 4.260 14.257 12.848 1.00 40.38 203 GLY A N 1
ATOM 1463 C CA . GLY A 1 203 ? 5.394 13.823 12.047 1.00 40.38 203 GLY A CA 1
ATOM 1464 C C . GLY A 1 203 ? 6.146 15.056 11.540 1.00 40.38 203 GLY A C 1
ATOM 1465 O O . GLY A 1 203 ? 5.503 16.031 11.150 1.00 40.38 203 GLY A O 1
ATOM 1466 N N . PRO A 1 204 ? 7.492 15.065 11.511 1.00 33.69 204 PRO A N 1
ATOM 1467 C CA . PRO A 1 204 ? 8.220 16.189 10.940 1.00 33.69 204 PRO A CA 1
ATOM 1468 C C . PRO A 1 204 ? 7.751 16.406 9.492 1.00 33.69 204 PRO A C 1
ATOM 1470 O O . PRO A 1 204 ? 7.823 15.450 8.700 1.00 33.69 204 PRO A O 1
ATOM 1473 N N . PRO A 1 205 ? 7.290 17.622 9.130 1.00 42.78 205 PRO A N 1
ATOM 1474 C CA . PRO A 1 205 ? 6.887 17.916 7.766 1.00 42.78 205 PRO A CA 1
ATOM 1475 C C . PRO A 1 205 ? 8.087 17.634 6.855 1.00 42.78 205 PRO A C 1
ATOM 1477 O O . PRO A 1 205 ? 9.189 18.140 7.110 1.00 42.78 205 PRO A O 1
ATOM 1480 N N . PRO A 1 206 ? 7.927 16.821 5.793 1.00 47.06 206 PRO A N 1
ATOM 1481 C CA . PRO A 1 206 ? 9.033 16.422 4.917 1.00 47.06 206 PRO A CA 1
ATOM 1482 C C . PRO A 1 206 ? 9.725 17.621 4.255 1.00 47.06 206 PRO A C 1
ATOM 1484 O O . PRO A 1 206 ? 10.849 17.501 3.774 1.00 47.06 206 PRO A O 1
ATOM 1487 N N . ALA A 1 207 ? 9.069 18.782 4.265 1.00 49.97 207 ALA A N 1
ATOM 1488 C CA . ALA A 1 207 ? 9.493 19.992 3.591 1.00 49.97 207 ALA A CA 1
ATOM 1489 C C . ALA A 1 207 ? 10.683 20.725 4.240 1.00 49.97 207 ALA A C 1
ATOM 1491 O O . ALA A 1 207 ? 11.253 21.596 3.586 1.00 49.97 207 ALA A O 1
ATOM 1492 N N . ARG A 1 208 ? 11.090 20.402 5.480 1.00 51.53 208 ARG A N 1
ATOM 1493 C CA . ARG A 1 208 ? 12.151 21.159 6.180 1.00 51.53 208 ARG A CA 1
ATOM 1494 C C . ARG A 1 208 ? 13.582 20.636 5.991 1.00 51.53 208 ARG A C 1
ATOM 1496 O O . ARG A 1 208 ? 14.515 21.332 6.381 1.00 51.53 208 ARG A O 1
ATOM 1503 N N . THR A 1 209 ? 13.802 19.461 5.389 1.00 61.59 209 THR A N 1
ATOM 1504 C CA . THR A 1 209 ? 15.161 18.884 5.269 1.00 61.59 209 THR A CA 1
ATOM 1505 C C . THR A 1 209 ? 15.381 18.154 3.942 1.00 61.59 209 THR A C 1
ATOM 1507 O O . THR A 1 209 ? 14.529 17.387 3.501 1.00 61.59 209 THR A O 1
ATOM 1510 N N . ILE A 1 210 ? 16.564 18.326 3.332 1.00 69.06 210 ILE A N 1
ATOM 1511 C CA . ILE A 1 210 ? 16.979 17.656 2.079 1.00 69.06 210 ILE A CA 1
ATOM 1512 C C . ILE A 1 210 ? 16.889 16.124 2.206 1.00 69.06 210 ILE A C 1
ATOM 1514 O O . ILE A 1 210 ? 16.402 15.453 1.299 1.00 69.06 210 ILE A O 1
ATOM 1518 N N . ALA A 1 211 ? 17.277 15.569 3.359 1.00 70.25 211 ALA A N 1
ATOM 1519 C CA . ALA A 1 211 ? 17.136 14.142 3.657 1.00 70.25 211 ALA A CA 1
ATOM 1520 C C . ALA A 1 211 ? 15.667 13.669 3.644 1.00 70.25 211 ALA A C 1
ATOM 1522 O O . ALA A 1 211 ? 15.375 12.565 3.188 1.00 70.25 211 ALA A O 1
ATOM 1523 N N . GLY A 1 212 ? 14.732 14.522 4.083 1.00 67.25 212 GLY A N 1
ATOM 1524 C CA . GLY A 1 212 ? 13.294 14.253 4.027 1.00 67.25 212 GLY A CA 1
ATOM 1525 C C . GLY A 1 212 ? 12.769 14.185 2.591 1.00 67.25 212 GLY A C 1
ATOM 1526 O O . GLY A 1 212 ? 12.020 13.265 2.258 1.00 67.25 212 GLY A O 1
ATOM 1527 N N . TRP A 1 213 ? 13.226 15.098 1.728 1.00 67.50 213 TRP A N 1
ATOM 1528 C CA . TRP A 1 213 ? 12.913 15.101 0.295 1.00 67.50 213 TRP A CA 1
ATOM 1529 C C . TRP A 1 213 ? 13.513 13.907 -0.452 1.00 67.50 213 TRP A C 1
ATOM 1531 O O . TRP A 1 213 ? 12.810 13.272 -1.233 1.00 67.50 213 TRP A O 1
ATOM 1541 N N . LEU A 1 214 ? 14.775 13.557 -0.184 1.00 73.06 214 LEU A N 1
ATOM 1542 C CA . LEU A 1 214 ? 15.421 12.366 -0.750 1.00 73.06 214 LEU A CA 1
ATOM 1543 C C . LEU A 1 214 ? 14.690 11.084 -0.340 1.00 73.06 214 LEU A C 1
ATOM 1545 O O . LEU A 1 214 ? 14.444 10.224 -1.182 1.00 73.06 214 LEU A O 1
ATOM 1549 N N . GLY A 1 215 ? 14.288 10.976 0.930 1.00 69.19 215 GLY A N 1
ATOM 1550 C CA . GLY A 1 215 ? 13.493 9.849 1.416 1.00 69.19 215 GLY A CA 1
ATOM 1551 C C . GLY A 1 215 ? 12.124 9.754 0.736 1.00 69.19 215 GLY A C 1
ATOM 1552 O O . GLY A 1 215 ? 11.715 8.665 0.333 1.00 69.19 215 GLY A O 1
ATOM 1553 N N . LEU A 1 216 ? 11.435 10.887 0.552 1.00 68.00 216 LEU A N 1
ATOM 1554 C CA . LEU A 1 216 ? 10.157 10.940 -0.164 1.00 68.00 216 LEU A CA 1
ATOM 1555 C C . LEU A 1 216 ? 10.319 10.557 -1.639 1.00 68.00 216 LEU A C 1
ATOM 1557 O O . LEU A 1 216 ? 9.547 9.750 -2.148 1.00 68.00 216 LEU A O 1
ATOM 1561 N N . LEU A 1 217 ? 11.332 11.090 -2.321 1.00 71.31 217 LEU A N 1
ATOM 1562 C CA . LEU A 1 217 ? 11.587 10.774 -3.723 1.00 71.31 217 LEU A CA 1
ATOM 1563 C C . LEU A 1 217 ? 11.966 9.301 -3.902 1.00 71.31 217 LEU A C 1
ATOM 1565 O O . LEU A 1 217 ? 11.491 8.662 -4.833 1.00 71.31 217 LEU A O 1
ATOM 1569 N N . HIS A 1 218 ? 12.759 8.741 -2.985 1.00 75.50 218 HIS A N 1
ATOM 1570 C CA . HIS A 1 218 ? 13.083 7.318 -2.977 1.00 75.50 218 HIS A CA 1
ATOM 1571 C C . HIS A 1 218 ? 11.835 6.451 -2.760 1.00 75.50 218 HIS A C 1
ATOM 1573 O O . HIS A 1 218 ? 11.673 5.430 -3.426 1.00 75.50 218 HIS A O 1
ATOM 1579 N N . LEU A 1 219 ? 10.925 6.864 -1.870 1.00 70.12 219 LEU A N 1
ATOM 1580 C CA . LEU A 1 219 ? 9.641 6.191 -1.663 1.00 70.12 219 LEU A CA 1
ATOM 1581 C C . LEU A 1 219 ? 8.786 6.220 -2.937 1.00 70.12 219 LEU A C 1
ATOM 1583 O O . LEU A 1 219 ? 8.298 5.176 -3.363 1.00 70.12 219 LEU A O 1
ATOM 1587 N N . VAL A 1 220 ? 8.646 7.395 -3.557 1.00 71.00 220 VAL A N 1
ATOM 1588 C CA . VAL A 1 220 ? 7.903 7.582 -4.811 1.00 71.00 220 VAL A CA 1
ATOM 1589 C C . VAL A 1 220 ? 8.530 6.754 -5.933 1.00 71.00 220 VAL A C 1
ATOM 1591 O O . VAL A 1 220 ? 7.821 6.043 -6.635 1.00 71.00 220 VAL A O 1
ATOM 1594 N N . TRP A 1 221 ? 9.857 6.767 -6.068 1.00 76.31 221 TRP A N 1
ATOM 1595 C CA . TRP A 1 221 ? 10.578 5.959 -7.050 1.00 76.31 221 TRP A CA 1
ATOM 1596 C C . TRP A 1 221 ? 10.331 4.462 -6.855 1.00 76.31 221 TRP A C 1
ATOM 1598 O O . TRP A 1 221 ? 9.951 3.771 -7.800 1.00 76.31 221 TRP A O 1
ATOM 1608 N N . ARG A 1 222 ? 10.494 3.965 -5.622 1.00 77.31 222 ARG A N 1
ATOM 1609 C CA . ARG A 1 222 ? 10.239 2.560 -5.285 1.00 77.31 222 ARG A CA 1
ATOM 1610 C C . ARG A 1 222 ? 8.804 2.170 -5.631 1.00 77.31 222 ARG A C 1
ATOM 1612 O O . ARG A 1 222 ? 8.592 1.128 -6.242 1.00 77.31 222 ARG A O 1
ATOM 1619 N N . LEU A 1 223 ? 7.842 3.034 -5.307 1.00 70.75 223 LEU A N 1
ATOM 1620 C CA . LEU A 1 223 ? 6.434 2.823 -5.618 1.00 70.75 223 LEU A CA 1
ATOM 1621 C C . LEU A 1 223 ? 6.182 2.722 -7.127 1.00 70.75 223 LEU A C 1
ATOM 1623 O O . LEU A 1 223 ? 5.501 1.808 -7.587 1.00 70.75 223 LEU A O 1
ATOM 1627 N N . LEU A 1 224 ? 6.750 3.652 -7.894 1.00 72.56 224 LEU A N 1
ATOM 1628 C CA . LEU A 1 224 ? 6.608 3.701 -9.344 1.00 72.56 224 LEU A CA 1
ATOM 1629 C C . LEU A 1 224 ? 7.157 2.429 -10.008 1.00 72.56 224 LEU A C 1
ATOM 1631 O O . LEU A 1 224 ? 6.512 1.869 -10.896 1.00 72.56 224 LEU A O 1
ATOM 1635 N N . VAL A 1 225 ? 8.330 1.970 -9.565 1.00 75.19 225 VAL A N 1
ATOM 1636 C CA . VAL A 1 225 ? 8.980 0.762 -10.091 1.00 75.19 225 VAL A CA 1
ATOM 1637 C C . VAL A 1 225 ? 8.233 -0.507 -9.685 1.00 75.19 225 VAL A C 1
ATOM 1639 O O . VAL A 1 225 ? 8.097 -1.404 -10.510 1.00 75.19 225 VAL A O 1
ATOM 1642 N N . GLU A 1 226 ? 7.727 -0.596 -8.453 1.00 72.19 226 GLU A N 1
ATOM 1643 C CA . GLU A 1 226 ? 6.948 -1.757 -8.006 1.00 72.19 226 GLU A CA 1
ATOM 1644 C C . GLU A 1 226 ? 5.609 -1.884 -8.741 1.00 72.19 226 GLU A C 1
ATOM 1646 O O . GLU A 1 226 ? 5.181 -2.998 -9.032 1.00 72.19 226 GLU A O 1
ATOM 1651 N N . GLU A 1 227 ? 4.944 -0.763 -9.032 1.00 71.25 227 GLU A N 1
ATOM 1652 C CA . GLU A 1 227 ? 3.581 -0.783 -9.567 1.00 71.25 227 GLU A CA 1
ATOM 1653 C C . GLU A 1 227 ? 3.521 -0.807 -11.099 1.00 71.25 227 GLU A C 1
ATOM 1655 O O . GLU A 1 227 ? 2.656 -1.453 -11.68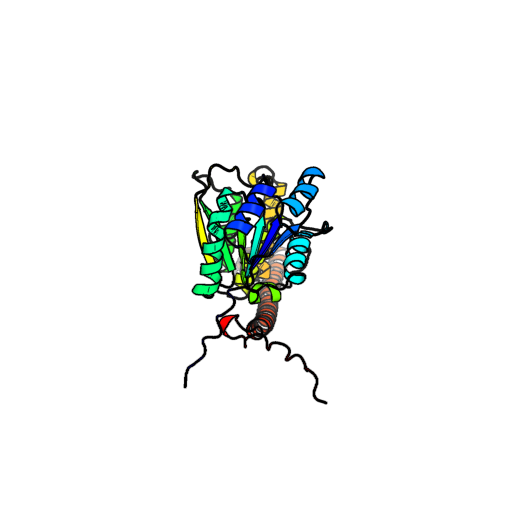7 1.00 71.25 227 GLU A O 1
ATOM 1660 N N . ARG A 1 228 ? 4.415 -0.074 -11.773 1.00 77.81 228 ARG A N 1
ATOM 1661 C CA . ARG A 1 228 ? 4.447 0.032 -13.242 1.00 77.81 228 ARG A CA 1
ATOM 1662 C C . ARG A 1 228 ? 5.884 -0.078 -13.764 1.00 77.81 228 ARG A C 1
ATOM 1664 O O . ARG A 1 228 ? 6.345 0.841 -14.457 1.00 77.81 228 ARG A O 1
ATOM 1671 N N . PRO A 1 229 ? 6.589 -1.197 -13.501 1.00 82.06 229 PRO A N 1
ATOM 1672 C CA . PRO A 1 229 ? 8.001 -1.353 -13.849 1.00 82.06 229 PRO A CA 1
ATOM 1673 C C . PRO A 1 229 ? 8.258 -1.092 -15.335 1.00 82.06 229 PRO A C 1
ATOM 1675 O O . PRO A 1 229 ? 9.165 -0.333 -15.674 1.00 82.06 229 PRO A O 1
ATOM 1678 N N . ARG A 1 230 ? 7.407 -1.615 -16.231 1.00 85.44 230 ARG A N 1
ATOM 1679 C CA . ARG A 1 230 ? 7.541 -1.415 -17.683 1.00 85.44 230 ARG A CA 1
ATOM 1680 C C . ARG A 1 230 ? 7.499 0.048 -18.102 1.00 85.44 230 ARG A C 1
ATOM 1682 O O . ARG A 1 230 ? 8.251 0.432 -18.991 1.00 85.44 230 ARG A O 1
ATOM 1689 N N . ARG A 1 231 ? 6.631 0.870 -17.503 1.00 83.38 231 ARG A N 1
ATOM 1690 C CA . ARG A 1 231 ? 6.527 2.291 -17.880 1.00 83.38 231 ARG A CA 1
ATOM 1691 C C . ARG A 1 231 ? 7.768 3.053 -17.438 1.00 83.38 231 ARG A C 1
ATOM 1693 O O . ARG A 1 231 ? 8.327 3.795 -18.232 1.00 83.38 231 ARG A O 1
ATOM 1700 N N . VAL A 1 232 ? 8.209 2.841 -16.201 1.00 84.94 232 VAL A N 1
ATOM 1701 C CA . VAL A 1 232 ? 9.321 3.591 -15.600 1.00 84.94 232 VAL A CA 1
ATOM 1702 C C . VAL A 1 232 ? 10.654 3.183 -16.219 1.00 84.94 232 VAL A C 1
ATOM 1704 O O . VAL A 1 232 ? 11.363 4.022 -16.769 1.00 84.94 232 VAL A O 1
ATOM 1707 N N . LEU A 1 233 ? 10.969 1.885 -16.190 1.00 87.00 233 LEU A N 1
ATOM 1708 C CA . LEU A 1 233 ? 12.207 1.347 -16.758 1.00 87.00 233 LEU A CA 1
ATOM 1709 C C . LEU A 1 233 ? 12.212 1.454 -18.286 1.00 87.00 233 LEU A C 1
ATOM 1711 O O . LEU A 1 233 ? 13.264 1.681 -18.872 1.00 87.00 233 LEU A O 1
ATOM 1715 N N . GLY A 1 234 ? 11.045 1.357 -18.930 1.00 89.44 234 GLY A N 1
ATOM 1716 C CA . GLY A 1 234 ? 10.902 1.553 -20.371 1.00 89.44 234 GLY A CA 1
ATOM 1717 C C . GLY A 1 234 ? 11.137 2.998 -20.807 1.00 89.44 234 GLY A C 1
ATOM 1718 O O . GLY A 1 234 ? 11.883 3.213 -21.754 1.00 89.44 234 GLY A O 1
ATOM 1719 N N . LEU A 1 235 ? 10.566 3.993 -20.114 1.00 90.25 235 LEU A N 1
ATOM 1720 C CA . LEU A 1 235 ? 10.825 5.415 -20.393 1.00 90.25 235 LEU A CA 1
ATOM 1721 C C . LEU A 1 235 ? 12.289 5.780 -20.137 1.00 90.25 235 LEU A C 1
ATOM 1723 O O . LEU A 1 235 ? 12.898 6.472 -20.950 1.00 90.25 235 LEU A O 1
ATOM 1727 N N . LEU A 1 236 ? 12.866 5.287 -19.038 1.00 91.94 236 LEU A N 1
ATOM 1728 C CA . LEU A 1 236 ? 14.279 5.502 -18.737 1.00 91.94 236 LEU A CA 1
ATOM 1729 C C . LEU A 1 236 ? 15.177 4.822 -19.781 1.00 91.94 236 LEU A C 1
ATOM 1731 O O . LEU A 1 236 ? 16.108 5.441 -20.286 1.00 91.94 236 LEU A O 1
ATOM 1735 N N . GLY A 1 237 ? 14.861 3.582 -20.162 1.00 93.00 237 GLY A N 1
ATOM 1736 C CA . GLY A 1 237 ? 15.565 2.854 -21.215 1.00 93.00 237 GLY A CA 1
ATOM 1737 C C . GLY A 1 237 ? 15.480 3.574 -22.558 1.00 93.00 237 GLY A C 1
ATOM 1738 O O . GLY A 1 237 ? 16.497 3.748 -23.222 1.00 93.00 237 GLY A O 1
ATOM 1739 N N . LEU A 1 238 ? 14.301 4.087 -22.916 1.00 94.81 238 LEU A N 1
ATOM 1740 C CA . LEU A 1 238 ? 14.086 4.889 -24.120 1.00 94.81 238 LEU A CA 1
ATOM 1741 C C . LEU A 1 238 ? 14.915 6.179 -24.102 1.00 94.81 238 LEU A C 1
ATOM 1743 O O . LEU A 1 238 ? 15.523 6.519 -25.113 1.00 94.81 238 LEU A O 1
ATOM 1747 N N . ALA A 1 239 ? 14.986 6.874 -22.964 1.00 95.62 239 ALA A N 1
ATOM 1748 C CA . ALA A 1 239 ? 15.810 8.072 -22.815 1.00 95.62 239 ALA A CA 1
ATOM 1749 C C . ALA A 1 239 ? 17.308 7.764 -22.986 1.00 95.62 239 ALA A C 1
ATOM 1751 O O . ALA A 1 239 ? 18.020 8.505 -23.664 1.00 95.62 239 ALA A O 1
ATOM 1752 N N . ILE A 1 240 ? 17.782 6.643 -22.433 1.00 95.62 240 ILE A N 1
ATOM 1753 C CA . ILE A 1 240 ? 19.171 6.188 -22.591 1.00 95.62 240 ILE A CA 1
ATOM 1754 C C . ILE A 1 240 ? 19.456 5.805 -24.053 1.00 95.62 240 ILE A C 1
ATOM 1756 O O . ILE A 1 240 ? 20.487 6.202 -24.596 1.00 95.62 240 ILE A O 1
ATOM 1760 N N . VAL A 1 241 ? 18.539 5.097 -24.724 1.00 96.38 241 VAL A N 1
ATOM 1761 C CA . VAL A 1 241 ? 18.658 4.792 -26.161 1.00 96.38 241 VAL A CA 1
ATOM 1762 C C . VAL A 1 241 ? 18.693 6.078 -26.985 1.00 96.38 241 VAL A C 1
ATOM 1764 O O . VAL A 1 241 ? 19.536 6.204 -27.869 1.00 96.38 241 VAL A O 1
ATOM 1767 N N . ALA A 1 242 ? 17.842 7.060 -26.678 1.00 96.38 242 ALA A N 1
ATOM 1768 C CA . ALA A 1 242 ? 17.836 8.353 -27.357 1.00 96.38 242 ALA A CA 1
ATOM 1769 C C . ALA A 1 242 ? 19.172 9.099 -27.183 1.00 96.38 242 ALA A C 1
ATOM 1771 O O . ALA A 1 242 ? 19.701 9.641 -28.154 1.00 96.38 242 ALA A O 1
ATOM 1772 N N . ALA A 1 243 ? 19.771 9.062 -25.988 1.00 94.88 243 ALA A N 1
ATOM 1773 C CA . ALA A 1 243 ? 21.116 9.590 -25.750 1.00 94.88 243 ALA A CA 1
ATOM 1774 C C . ALA A 1 243 ? 22.198 8.811 -26.529 1.00 94.88 243 ALA A C 1
ATOM 1776 O O . ALA A 1 243 ? 23.123 9.405 -27.090 1.00 94.88 243 ALA A O 1
ATOM 1777 N N . GLY A 1 244 ? 22.061 7.486 -26.634 1.00 94.50 244 GLY A N 1
ATOM 1778 C CA . GLY A 1 244 ? 22.905 6.640 -27.481 1.00 94.50 244 GLY A CA 1
ATOM 1779 C C . GLY A 1 244 ? 22.822 7.017 -28.965 1.00 94.50 244 GLY A C 1
ATOM 1780 O O . GLY A 1 244 ? 23.846 7.140 -29.631 1.00 94.50 244 GLY A O 1
ATOM 1781 N N . ILE A 1 245 ? 21.623 7.298 -29.476 1.00 93.75 245 ILE A N 1
ATOM 1782 C CA . ILE A 1 245 ? 21.416 7.768 -30.855 1.00 93.75 245 ILE A CA 1
ATOM 1783 C C . ILE A 1 245 ? 22.021 9.164 -31.049 1.00 93.75 245 ILE A C 1
ATOM 1785 O O . ILE A 1 245 ? 22.700 9.408 -32.045 1.00 93.75 245 ILE A O 1
ATOM 1789 N N . ALA A 1 246 ? 21.839 10.073 -30.088 1.00 94.19 246 ALA A N 1
ATOM 1790 C CA . ALA A 1 246 ? 22.414 11.414 -30.159 1.00 94.19 246 ALA A CA 1
ATOM 1791 C C . ALA A 1 246 ? 23.952 11.377 -30.221 1.00 94.19 246 ALA A C 1
ATOM 1793 O O . ALA A 1 246 ? 24.564 12.087 -31.018 1.00 94.19 246 ALA A O 1
ATOM 1794 N N . THR A 1 247 ? 24.582 10.494 -29.441 1.00 91.81 247 THR A N 1
ATOM 1795 C CA . THR A 1 247 ? 26.040 10.277 -29.483 1.00 91.81 247 THR A CA 1
ATOM 1796 C C . THR A 1 247 ? 26.513 9.554 -30.751 1.00 91.81 247 THR A C 1
ATOM 1798 O O . THR A 1 247 ? 27.683 9.680 -31.114 1.00 91.81 247 THR A O 1
ATOM 1801 N N . ALA A 1 248 ? 25.620 8.867 -31.474 1.00 90.50 248 ALA A N 1
ATOM 1802 C CA . ALA A 1 248 ? 25.909 8.253 -32.773 1.00 90.50 248 ALA A CA 1
ATOM 1803 C C . ALA A 1 248 ? 25.949 9.261 -33.935 1.00 90.50 248 ALA A C 1
ATOM 1805 O O . ALA A 1 248 ? 26.546 8.965 -34.974 1.00 90.50 248 ALA A O 1
ATOM 1806 N N . LEU A 1 249 ? 25.330 10.442 -33.785 1.00 91.69 249 LEU A N 1
ATOM 1807 C CA . LEU A 1 249 ? 25.219 11.438 -34.859 1.00 91.69 249 LEU A CA 1
ATOM 1808 C C . LEU A 1 249 ? 26.588 11.877 -35.414 1.00 91.69 249 LEU A C 1
ATOM 1810 O O . LEU A 1 249 ? 26.758 11.830 -36.636 1.00 91.69 249 LEU A O 1
ATOM 1814 N N . PRO A 1 250 ? 27.598 12.247 -34.594 1.00 88.19 250 PRO A N 1
ATOM 1815 C CA . PRO A 1 250 ? 28.893 12.660 -35.131 1.00 88.19 250 PRO A CA 1
ATOM 1816 C C . PRO A 1 250 ? 29.605 11.540 -35.920 1.00 88.19 250 PRO A C 1
ATOM 1818 O O . PRO A 1 250 ? 29.965 11.789 -37.073 1.00 88.19 250 PRO A O 1
ATOM 1821 N N . PRO A 1 251 ? 29.747 10.295 -35.411 1.00 88.44 251 PRO A N 1
ATOM 1822 C CA . PRO A 1 251 ? 30.299 9.188 -36.198 1.00 88.44 251 PRO A CA 1
ATOM 1823 C C . PRO A 1 251 ? 29.568 8.921 -37.521 1.00 88.44 251 PRO A C 1
ATOM 1825 O O . PRO A 1 251 ? 30.217 8.667 -38.536 1.00 88.44 251 PRO A O 1
ATOM 1828 N N . LEU A 1 252 ? 28.233 9.019 -37.530 1.00 87.25 252 LEU A N 1
ATOM 1829 C CA . LEU A 1 252 ? 27.407 8.835 -38.730 1.00 87.25 252 LEU A CA 1
ATOM 1830 C C . LEU A 1 252 ? 27.677 9.908 -39.789 1.00 87.25 252 LEU A C 1
ATOM 1832 O O . LEU A 1 252 ? 27.741 9.603 -40.981 1.00 87.25 252 LEU A O 1
ATOM 1836 N N . THR A 1 253 ? 27.882 11.160 -39.373 1.00 86.75 253 THR A N 1
ATOM 1837 C CA . THR A 1 253 ? 28.260 12.218 -40.320 1.00 86.75 253 THR A CA 1
ATOM 1838 C C . THR A 1 253 ? 29.629 11.951 -40.939 1.00 86.75 253 THR A C 1
ATOM 1840 O O . THR A 1 253 ? 29.757 12.050 -42.156 1.00 86.75 253 THR A O 1
ATOM 1843 N N . ILE A 1 254 ? 30.624 11.529 -40.148 1.00 86.00 254 ILE A N 1
ATOM 1844 C CA . ILE A 1 254 ? 31.967 11.177 -40.643 1.00 86.00 254 ILE A CA 1
ATOM 1845 C C . ILE A 1 254 ? 31.899 10.010 -41.632 1.00 86.00 254 ILE A C 1
ATOM 1847 O O . ILE A 1 254 ? 32.537 10.068 -42.684 1.00 86.00 254 ILE A O 1
ATOM 1851 N N . TYR A 1 255 ? 31.093 8.989 -41.331 1.00 86.69 255 TYR A N 1
ATOM 1852 C CA . TYR A 1 255 ? 30.859 7.862 -42.232 1.00 86.69 255 TYR A CA 1
ATOM 1853 C C . TYR A 1 255 ? 30.331 8.318 -43.594 1.00 86.69 255 TYR A C 1
ATOM 1855 O O . TYR A 1 255 ? 30.843 7.882 -44.623 1.00 86.69 255 TYR A O 1
ATOM 1863 N N . ARG A 1 256 ? 29.373 9.255 -43.612 1.00 88.19 256 ARG A N 1
ATOM 1864 C CA . ARG A 1 256 ? 28.803 9.790 -44.857 1.00 88.19 256 ARG A CA 1
ATOM 1865 C C . ARG A 1 256 ? 29.847 10.462 -45.755 1.00 88.19 256 ARG A C 1
ATOM 1867 O O . ARG A 1 256 ? 29.703 10.416 -46.970 1.00 88.19 256 ARG A O 1
ATOM 1874 N N . TRP A 1 257 ? 30.883 11.069 -45.172 1.00 84.75 257 TRP A N 1
ATOM 1875 C CA . TRP A 1 257 ? 31.964 11.721 -45.921 1.00 84.75 257 TRP A CA 1
ATOM 1876 C C . TRP A 1 257 ? 33.105 10.769 -46.302 1.00 84.75 257 TRP A C 1
ATOM 1878 O O . TRP A 1 257 ? 33.649 10.886 -47.394 1.00 84.75 257 TRP A O 1
ATOM 1888 N N . ARG A 1 258 ? 33.503 9.855 -45.405 1.00 81.31 258 ARG A N 1
ATOM 1889 C CA . ARG A 1 258 ? 34.700 9.005 -45.574 1.00 81.31 258 ARG A CA 1
ATOM 1890 C C . ARG A 1 258 ? 34.414 7.581 -46.054 1.00 81.31 258 ARG A C 1
ATOM 1892 O O . ARG A 1 258 ? 35.360 6.843 -46.311 1.00 81.31 258 ARG A O 1
ATOM 1899 N N . GLY A 1 259 ? 33.153 7.151 -46.095 1.00 83.56 259 GLY A N 1
ATOM 1900 C CA . GLY A 1 259 ? 32.755 5.775 -46.428 1.00 83.56 259 GLY A CA 1
ATOM 1901 C C . GLY A 1 259 ? 33.172 4.715 -45.397 1.00 83.56 259 GLY A C 1
ATOM 1902 O O . GLY A 1 259 ? 32.889 3.534 -45.575 1.00 83.56 259 GLY A O 1
ATOM 1903 N N . THR A 1 260 ? 33.828 5.117 -44.306 1.00 81.12 260 THR A N 1
ATOM 1904 C CA . THR A 1 260 ? 34.354 4.238 -43.254 1.00 81.12 260 THR A CA 1
ATOM 1905 C C . THR A 1 260 ? 33.857 4.704 -41.892 1.00 81.12 260 THR A C 1
ATOM 1907 O O . THR A 1 260 ? 33.853 5.900 -41.593 1.00 81.12 260 THR A O 1
ATOM 1910 N N . LEU A 1 261 ? 33.354 3.766 -41.082 1.00 82.12 261 LEU A N 1
ATOM 1911 C CA . LEU A 1 261 ? 32.799 4.072 -39.765 1.00 82.12 261 LEU A CA 1
ATOM 1912 C C . LEU A 1 261 ? 33.965 4.174 -38.765 1.00 82.12 261 LEU A C 1
ATOM 1914 O O . LEU A 1 261 ? 34.678 3.184 -38.582 1.00 82.12 261 LEU A O 1
ATOM 1918 N N . PRO A 1 262 ? 34.212 5.334 -38.131 1.00 80.25 262 PRO A N 1
ATOM 1919 C CA . PRO A 1 262 ? 35.339 5.472 -37.218 1.00 80.25 262 PRO A CA 1
ATOM 1920 C C . PRO A 1 262 ? 35.063 4.700 -35.922 1.00 80.25 262 PRO A C 1
ATOM 1922 O O . PRO A 1 262 ? 34.192 5.093 -35.151 1.00 80.25 262 PRO A O 1
ATOM 1925 N N . PHE A 1 263 ? 35.815 3.629 -35.657 1.00 78.12 263 PHE A N 1
ATOM 1926 C CA . PHE A 1 263 ? 35.790 2.949 -34.358 1.00 78.12 263 PHE A CA 1
ATOM 1927 C C . PHE A 1 263 ? 36.504 3.821 -33.320 1.00 78.12 263 PHE A C 1
ATOM 1929 O O . PHE A 1 263 ? 37.726 3.800 -33.197 1.00 78.12 263 PHE A O 1
ATOM 1936 N N . GLY A 1 264 ? 35.734 4.638 -32.606 1.00 86.69 264 GLY A N 1
ATOM 1937 C CA . GLY A 1 264 ? 36.241 5.554 -31.592 1.00 86.69 264 GLY A CA 1
ATOM 1938 C C . GLY A 1 264 ? 35.440 5.503 -30.290 1.00 86.69 264 GLY A C 1
ATOM 1939 O O . GLY A 1 264 ? 34.453 4.770 -30.180 1.00 86.69 264 GLY A O 1
ATOM 1940 N N . PRO A 1 265 ? 35.818 6.325 -29.295 1.00 88.19 265 PRO A N 1
ATOM 1941 C CA . PRO A 1 265 ? 35.116 6.386 -28.015 1.00 88.19 265 PRO A CA 1
ATOM 1942 C C . PRO A 1 265 ? 33.619 6.689 -28.174 1.00 88.19 265 PRO A C 1
ATOM 1944 O O . PRO A 1 265 ? 32.798 6.110 -27.472 1.00 88.19 265 PRO A O 1
ATOM 1947 N N . ALA A 1 266 ? 33.248 7.537 -29.141 1.00 87.88 266 ALA A N 1
ATOM 1948 C CA . ALA A 1 266 ? 31.856 7.916 -29.393 1.00 87.88 266 ALA A CA 1
ATOM 1949 C C . ALA A 1 266 ? 30.998 6.763 -29.947 1.00 87.88 266 ALA A C 1
ATOM 1951 O O . ALA A 1 266 ? 29.872 6.576 -29.492 1.00 87.88 266 ALA A O 1
ATOM 1952 N N . THR A 1 267 ? 31.519 5.957 -30.883 1.00 89.06 267 THR A N 1
ATOM 1953 C CA . THR A 1 267 ? 30.784 4.790 -31.410 1.00 89.06 267 THR A CA 1
ATOM 1954 C C . THR A 1 267 ? 30.612 3.717 -30.347 1.00 89.06 267 THR A C 1
ATOM 1956 O O . THR A 1 267 ? 29.546 3.115 -30.250 1.00 89.06 267 THR A O 1
ATOM 1959 N N . LEU A 1 268 ? 31.639 3.507 -29.517 1.00 93.00 268 LEU A N 1
ATOM 1960 C CA . LEU A 1 268 ? 31.577 2.546 -28.422 1.00 93.00 268 LEU A CA 1
ATOM 1961 C C . LEU A 1 268 ? 30.604 3.007 -27.328 1.00 93.00 268 LEU A C 1
ATOM 1963 O O . LEU A 1 268 ? 29.766 2.222 -26.897 1.00 93.00 268 LEU A O 1
ATOM 1967 N N . MET A 1 269 ? 30.653 4.285 -26.933 1.00 93.06 269 MET A N 1
ATOM 1968 C CA . MET A 1 269 ? 29.714 4.863 -25.967 1.00 93.06 269 MET A CA 1
ATOM 1969 C C . MET A 1 269 ? 28.269 4.742 -26.463 1.00 93.06 269 MET A C 1
ATOM 1971 O O . MET A 1 269 ? 27.407 4.295 -25.712 1.00 93.06 269 MET A O 1
ATOM 1975 N N . SER A 1 270 ? 28.017 5.078 -27.731 1.00 93.81 270 SER A N 1
ATOM 1976 C CA . SER A 1 270 ? 26.698 4.954 -28.354 1.00 93.81 270 SER A CA 1
ATOM 1977 C C . SER A 1 270 ? 26.174 3.515 -28.303 1.00 93.81 270 SER A C 1
ATOM 1979 O O . SER A 1 270 ? 25.064 3.289 -27.818 1.00 93.81 270 SER A O 1
ATOM 1981 N N . LEU A 1 271 ? 26.993 2.534 -28.703 1.00 94.00 271 LEU A N 1
ATOM 1982 C CA . LEU A 1 271 ? 26.619 1.120 -28.660 1.00 94.00 271 LEU A CA 1
ATOM 1983 C C . LEU A 1 271 ? 26.301 0.658 -27.230 1.00 94.00 271 LEU A C 1
ATOM 1985 O O . LEU A 1 271 ? 25.296 -0.017 -27.013 1.00 94.00 271 LEU A O 1
ATOM 1989 N N . MET A 1 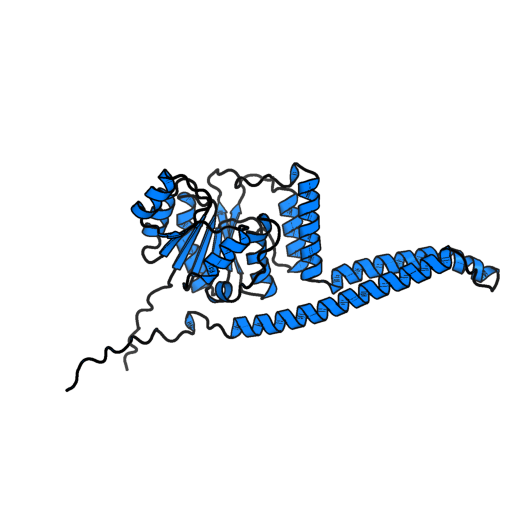272 ? 27.119 1.057 -26.251 1.00 95.94 272 MET A N 1
ATOM 1990 C CA . MET A 1 272 ? 26.920 0.704 -24.841 1.00 95.94 272 MET A CA 1
ATOM 1991 C C . MET A 1 272 ? 25.664 1.356 -24.253 1.00 95.94 272 MET A C 1
ATOM 1993 O O . MET A 1 272 ? 24.911 0.687 -23.551 1.00 95.94 272 MET A O 1
ATOM 1997 N N . LEU A 1 273 ? 25.390 2.625 -24.575 1.00 95.75 273 LEU A N 1
ATOM 1998 C CA . LEU A 1 273 ? 24.160 3.326 -24.186 1.00 95.75 273 LEU A CA 1
ATOM 1999 C C . LEU A 1 273 ? 22.927 2.636 -24.780 1.00 95.75 273 LEU A C 1
ATOM 2001 O O . LEU A 1 273 ? 21.978 2.337 -24.059 1.00 95.75 273 LEU A O 1
ATOM 2005 N N . MET A 1 274 ? 22.948 2.324 -26.078 1.00 95.75 274 MET A N 1
ATOM 2006 C CA . MET A 1 274 ? 21.834 1.638 -26.735 1.00 95.75 274 MET A CA 1
ATOM 2007 C C . MET A 1 274 ? 21.597 0.243 -26.139 1.00 95.75 274 MET A C 1
ATOM 2009 O O . MET A 1 274 ? 20.453 -0.100 -25.839 1.00 95.75 274 MET A O 1
ATOM 2013 N N . ALA A 1 275 ? 22.660 -0.533 -25.900 1.00 96.12 275 ALA A N 1
ATOM 2014 C CA . ALA A 1 275 ? 22.568 -1.848 -25.268 1.00 96.12 275 ALA A CA 1
ATOM 2015 C C . ALA A 1 275 ? 22.048 -1.763 -23.822 1.00 96.12 275 ALA A C 1
ATOM 2017 O O . ALA A 1 275 ? 21.158 -2.526 -23.443 1.00 96.12 275 ALA A O 1
ATOM 2018 N N . ALA A 1 276 ? 22.540 -0.806 -23.030 1.00 96.38 276 ALA A N 1
ATOM 2019 C CA . ALA A 1 276 ? 22.085 -0.583 -21.661 1.00 96.38 276 ALA A CA 1
ATOM 2020 C C . ALA A 1 276 ? 20.605 -0.176 -21.611 1.00 96.38 276 ALA A C 1
ATOM 2022 O O . ALA A 1 276 ? 19.840 -0.726 -20.820 1.00 96.38 276 ALA A O 1
ATOM 2023 N N . GLY A 1 277 ? 20.176 0.743 -22.482 1.00 95.94 277 GLY A N 1
ATOM 2024 C CA . GLY A 1 277 ? 18.783 1.178 -22.556 1.00 95.94 277 GLY A CA 1
ATOM 2025 C C . GLY A 1 277 ? 17.836 0.063 -23.015 1.00 95.94 277 GLY A C 1
ATOM 2026 O O . GLY A 1 277 ? 16.766 -0.111 -22.427 1.00 95.94 277 GLY A O 1
ATOM 2027 N N . ALA A 1 278 ? 18.249 -0.753 -23.992 1.00 94.56 278 ALA A N 1
ATOM 2028 C CA . ALA A 1 278 ? 17.505 -1.941 -24.411 1.00 94.56 278 ALA A CA 1
ATOM 2029 C C . ALA A 1 278 ? 17.399 -2.983 -23.282 1.00 94.56 278 ALA A C 1
ATOM 2031 O O . ALA A 1 278 ? 16.311 -3.500 -23.022 1.00 94.56 278 ALA A O 1
ATOM 2032 N N . GLY A 1 279 ? 18.499 -3.241 -22.566 1.00 95.00 279 GLY A N 1
ATOM 2033 C CA . GLY A 1 279 ? 18.517 -4.125 -21.399 1.00 95.00 279 GLY A CA 1
ATOM 2034 C C . GLY A 1 279 ? 17.584 -3.645 -20.286 1.00 95.00 279 GLY A C 1
ATOM 2035 O O . GLY A 1 279 ? 16.837 -4.441 -19.718 1.00 95.00 279 GLY A O 1
ATOM 2036 N N . LEU A 1 280 ? 17.548 -2.335 -20.028 1.00 93.19 280 LEU A N 1
ATOM 2037 C CA . LEU A 1 280 ? 16.646 -1.739 -19.044 1.00 93.19 280 LEU A CA 1
ATOM 2038 C C . LEU A 1 280 ? 15.172 -1.877 -19.455 1.00 93.19 280 LEU A C 1
ATOM 2040 O O . LEU A 1 280 ? 14.326 -2.217 -18.627 1.00 93.19 280 LEU A O 1
ATOM 2044 N N . GLY A 1 281 ? 14.868 -1.680 -20.741 1.00 91.62 281 GLY A N 1
ATOM 2045 C CA . GLY A 1 281 ? 13.532 -1.906 -21.294 1.00 91.62 281 GLY A CA 1
ATOM 2046 C C . GLY A 1 281 ? 13.082 -3.366 -21.173 1.00 91.62 281 GLY A C 1
ATOM 2047 O O . GLY A 1 281 ? 11.952 -3.629 -20.753 1.00 91.62 281 GLY A O 1
ATOM 2048 N N . ALA A 1 282 ? 13.975 -4.317 -21.466 1.00 92.38 282 ALA A N 1
ATOM 2049 C CA . ALA A 1 282 ? 13.713 -5.747 -21.315 1.00 92.38 282 ALA A CA 1
ATOM 2050 C C . ALA A 1 282 ? 13.479 -6.139 -19.846 1.00 92.38 282 ALA A C 1
ATOM 2052 O O . ALA A 1 282 ? 12.502 -6.824 -19.541 1.00 92.38 282 ALA A O 1
ATOM 2053 N N . ALA A 1 283 ? 14.311 -5.646 -18.923 1.00 91.00 283 ALA A N 1
ATOM 2054 C CA . ALA A 1 283 ? 14.121 -5.845 -17.487 1.00 91.00 283 ALA A CA 1
ATOM 2055 C C . ALA A 1 283 ? 12.780 -5.265 -17.005 1.00 91.00 283 ALA A C 1
ATOM 2057 O O . ALA A 1 283 ? 12.059 -5.914 -16.249 1.00 91.00 283 ALA A O 1
ATOM 2058 N N . GLY A 1 284 ? 12.406 -4.078 -17.496 1.00 90.12 284 GLY A N 1
ATOM 2059 C CA . GLY A 1 284 ? 11.106 -3.466 -17.229 1.00 90.12 284 GLY A CA 1
ATOM 2060 C C . GLY A 1 284 ? 9.932 -4.337 -17.672 1.00 90.12 284 GLY A C 1
ATOM 2061 O O . GLY A 1 284 ? 8.983 -4.504 -16.911 1.00 90.12 284 GLY A O 1
ATOM 2062 N N . ALA A 1 285 ? 10.001 -4.927 -18.868 1.00 87.94 285 ALA A N 1
ATOM 2063 C CA . ALA A 1 285 ? 8.974 -5.840 -19.369 1.00 87.94 285 ALA A CA 1
ATOM 2064 C C . ALA A 1 285 ? 8.907 -7.155 -18.568 1.00 87.94 285 ALA A C 1
ATOM 2066 O O . ALA A 1 285 ? 7.815 -7.629 -18.259 1.00 87.94 285 ALA A O 1
ATOM 2067 N N . ALA A 1 286 ? 10.057 -7.719 -18.187 1.00 89.44 286 ALA A N 1
ATOM 2068 C CA . ALA A 1 286 ? 10.119 -8.937 -17.378 1.00 89.44 286 ALA A CA 1
ATOM 2069 C C . ALA A 1 286 ? 9.523 -8.733 -15.973 1.00 89.44 286 ALA A C 1
ATOM 2071 O O . ALA A 1 286 ? 8.736 -9.555 -15.501 1.00 89.44 286 ALA A O 1
ATOM 2072 N N . LEU A 1 287 ? 9.850 -7.614 -15.316 1.00 87.56 287 LEU A N 1
ATOM 2073 C CA . LEU A 1 287 ? 9.281 -7.259 -14.014 1.00 87.56 287 LEU A CA 1
ATOM 2074 C C . LEU A 1 287 ? 7.767 -7.019 -14.086 1.00 87.56 287 LEU A C 1
ATOM 2076 O O . LEU A 1 287 ? 7.059 -7.377 -13.150 1.00 87.56 287 LEU A O 1
ATOM 2080 N N . ASP A 1 288 ? 7.266 -6.466 -15.191 1.00 85.62 288 ASP A N 1
ATOM 2081 C CA . ASP A 1 288 ? 5.831 -6.238 -15.416 1.00 85.62 288 ASP A CA 1
ATOM 2082 C C . ASP A 1 288 ? 5.063 -7.557 -15.547 1.00 85.62 288 ASP A C 1
ATOM 2084 O O . ASP A 1 288 ? 4.019 -7.731 -14.921 1.00 85.62 288 ASP A O 1
ATOM 2088 N N . ALA A 1 289 ? 5.623 -8.529 -16.272 1.00 85.75 289 ALA A N 1
ATOM 2089 C CA . ALA A 1 289 ? 5.049 -9.870 -16.370 1.00 85.75 289 ALA A CA 1
ATOM 2090 C C . ALA A 1 289 ? 4.992 -10.575 -15.001 1.00 85.75 289 ALA A C 1
ATOM 2092 O O . ALA A 1 289 ? 3.978 -11.178 -14.647 1.00 85.75 289 ALA A O 1
ATOM 2093 N N . LEU A 1 290 ? 6.054 -10.456 -14.196 1.00 86.69 290 LEU A N 1
ATOM 2094 C CA . LEU A 1 290 ? 6.093 -10.999 -12.834 1.00 86.69 290 LEU A CA 1
ATOM 2095 C C . LEU A 1 290 ? 5.105 -10.293 -11.896 1.00 86.69 290 LEU A C 1
ATOM 2097 O O . LEU A 1 290 ? 4.459 -10.949 -11.077 1.00 86.69 290 LEU A O 1
ATOM 2101 N N . ALA A 1 291 ? 4.985 -8.969 -12.001 1.00 78.38 291 ALA A N 1
ATOM 2102 C CA . ALA A 1 291 ? 4.032 -8.190 -11.219 1.00 78.38 291 ALA A CA 1
ATOM 2103 C C . ALA A 1 291 ? 2.589 -8.588 -11.558 1.00 78.38 291 ALA A C 1
ATOM 2105 O O . ALA A 1 291 ? 1.807 -8.850 -10.644 1.00 78.38 291 ALA A O 1
ATOM 2106 N N . ALA A 1 292 ? 2.266 -8.733 -12.846 1.00 78.81 292 ALA A N 1
ATOM 2107 C CA . ALA A 1 292 ? 0.958 -9.194 -13.302 1.00 78.81 292 ALA A CA 1
ATOM 2108 C C . ALA A 1 292 ? 0.625 -10.598 -12.768 1.00 78.81 292 ALA A C 1
ATOM 2110 O O . ALA A 1 292 ? -0.449 -10.802 -12.206 1.00 78.81 292 ALA A O 1
ATOM 2111 N N . ALA A 1 293 ? 1.571 -11.541 -12.840 1.00 82.06 293 ALA A N 1
ATOM 2112 C CA . ALA A 1 293 ? 1.381 -12.891 -12.306 1.00 82.06 293 ALA A CA 1
ATOM 2113 C C . ALA A 1 293 ? 1.123 -12.894 -10.786 1.00 82.06 293 ALA A C 1
ATOM 2115 O O . ALA A 1 293 ? 0.236 -13.597 -10.301 1.00 82.06 293 ALA A O 1
ATOM 2116 N N . ARG A 1 294 ? 1.860 -12.077 -10.020 1.00 80.25 294 ARG A N 1
ATOM 2117 C CA . ARG A 1 294 ? 1.648 -11.933 -8.567 1.00 80.25 294 ARG A CA 1
ATOM 2118 C C . ARG A 1 294 ? 0.289 -11.321 -8.240 1.00 80.25 294 ARG A C 1
ATOM 2120 O O . ARG A 1 294 ? -0.348 -11.755 -7.281 1.00 80.25 294 ARG A O 1
ATOM 2127 N N . GLN A 1 295 ? -0.140 -10.321 -9.008 1.00 73.81 295 GLN A N 1
ATOM 2128 C CA . GLN A 1 295 ? -1.442 -9.680 -8.824 1.00 73.81 295 GLN A CA 1
ATOM 2129 C C . GLN A 1 295 ? -2.592 -10.658 -9.078 1.00 73.81 295 GLN A C 1
ATOM 2131 O O . GLN A 1 295 ? -3.549 -10.661 -8.308 1.00 73.81 295 GLN A O 1
ATOM 2136 N N . GLU A 1 296 ? -2.479 -11.516 -10.092 1.00 81.56 296 GLU A N 1
ATOM 2137 C CA . GLU A 1 296 ? -3.508 -12.510 -10.410 1.00 81.56 296 GLU A CA 1
ATOM 2138 C C . GLU A 1 296 ? -3.687 -13.520 -9.268 1.00 81.56 296 GLU A C 1
ATOM 2140 O O . GLU A 1 296 ? -4.793 -13.716 -8.765 1.00 81.56 296 GLU A O 1
ATOM 2145 N N . VAL A 1 297 ? -2.580 -14.075 -8.762 1.00 79.44 297 VAL A N 1
ATOM 2146 C CA . VAL A 1 297 ? -2.597 -14.998 -7.613 1.00 79.44 297 VAL A CA 1
ATOM 2147 C C . VAL A 1 297 ? -3.182 -14.326 -6.368 1.00 79.44 297 VAL A C 1
ATOM 2149 O O . VAL A 1 297 ? -3.959 -14.936 -5.631 1.00 79.44 297 VAL A O 1
ATOM 2152 N N . ALA A 1 298 ? -2.837 -13.058 -6.128 1.00 73.75 298 ALA A N 1
ATOM 2153 C CA . ALA A 1 298 ? -3.363 -12.309 -4.993 1.00 73.75 298 ALA A CA 1
ATOM 2154 C C . ALA A 1 298 ? -4.873 -12.048 -5.115 1.00 73.75 298 ALA A C 1
ATOM 2156 O O . ALA A 1 298 ? -5.582 -12.158 -4.115 1.00 73.75 298 ALA A O 1
ATOM 2157 N N . ARG A 1 299 ? -5.380 -11.748 -6.320 1.00 74.56 299 ARG A N 1
ATOM 2158 C CA . ARG A 1 299 ? -6.818 -11.547 -6.562 1.00 74.56 299 ARG A CA 1
ATOM 2159 C C . ARG A 1 299 ? -7.628 -12.806 -6.311 1.00 74.56 299 ARG A C 1
ATOM 2161 O O . ARG A 1 299 ? -8.604 -12.728 -5.575 1.00 74.56 299 ARG A O 1
ATOM 2168 N N . VAL A 1 300 ? -7.180 -13.953 -6.821 1.00 79.38 300 VAL A N 1
ATOM 2169 C CA . VAL A 1 300 ? -7.835 -15.246 -6.556 1.00 79.38 300 VAL A CA 1
ATOM 2170 C C . VAL A 1 300 ? -7.895 -15.524 -5.050 1.00 79.38 300 VAL A C 1
ATOM 2172 O O . VAL A 1 300 ? -8.919 -15.955 -4.524 1.00 79.38 300 VAL A O 1
ATOM 2175 N N . GLY A 1 301 ? -6.818 -15.216 -4.321 1.00 75.62 301 GLY A N 1
ATOM 2176 C CA . GLY A 1 301 ? -6.792 -15.350 -2.864 1.00 75.62 301 GLY A CA 1
ATOM 2177 C C . GLY A 1 301 ? -7.811 -14.463 -2.140 1.00 75.62 301 GLY A C 1
ATOM 2178 O O . GLY A 1 301 ? -8.356 -14.878 -1.122 1.00 75.62 301 GLY A O 1
ATOM 2179 N N . VAL A 1 302 ? -8.075 -13.260 -2.654 1.00 72.25 302 VAL A N 1
ATOM 2180 C CA . VAL A 1 302 ? -9.051 -12.315 -2.086 1.00 72.25 302 VAL A CA 1
ATOM 2181 C C . VAL A 1 302 ? -10.485 -12.715 -2.423 1.00 72.25 302 VAL A C 1
ATOM 2183 O O . VAL A 1 302 ? -11.362 -12.588 -1.572 1.00 72.25 302 VAL A O 1
ATOM 2186 N N . GLU A 1 303 ? -10.726 -13.190 -3.643 1.00 75.12 303 GLU A N 1
ATOM 2187 C CA . GLU A 1 303 ? -12.045 -13.623 -4.117 1.00 75.12 303 GLU A CA 1
ATOM 2188 C C . GLU A 1 303 ? -12.546 -14.863 -3.367 1.00 75.12 303 GLU A C 1
ATOM 2190 O O . GLU A 1 303 ? -13.727 -14.960 -3.052 1.00 75.12 303 GLU A O 1
ATOM 2195 N N . ASN A 1 304 ? -11.631 -15.743 -2.950 1.00 77.38 304 ASN A N 1
ATOM 2196 C CA . ASN A 1 304 ? -11.945 -16.881 -2.082 1.00 77.38 304 ASN A CA 1
ATOM 2197 C C . ASN A 1 304 ? -12.366 -16.492 -0.651 1.00 77.38 304 ASN A C 1
ATOM 2199 O O . ASN A 1 304 ? -12.775 -17.363 0.118 1.00 77.38 304 ASN A O 1
ATOM 2203 N N . ILE A 1 305 ? -12.246 -15.221 -0.252 1.00 75.75 305 ILE A N 1
ATOM 2204 C CA . ILE A 1 305 ? -12.696 -14.751 1.062 1.00 75.75 305 ILE A CA 1
ATOM 2205 C C . ILE A 1 305 ? -14.125 -14.204 0.902 1.00 75.75 305 ILE A C 1
ATOM 2207 O O . ILE A 1 305 ? -14.283 -13.108 0.352 1.00 75.75 305 ILE A O 1
ATOM 2211 N N . PRO A 1 306 ? -15.160 -14.917 1.397 1.00 70.81 306 PRO A N 1
ATOM 2212 C CA . PRO A 1 306 ? -16.552 -14.534 1.185 1.00 70.81 306 PRO A CA 1
ATOM 2213 C C . PRO A 1 306 ? -16.849 -13.172 1.806 1.00 70.81 306 PRO A C 1
ATOM 2215 O O . PRO A 1 306 ? -16.358 -12.841 2.899 1.00 70.81 306 PRO A O 1
ATOM 2218 N N . ARG A 1 307 ? -17.685 -12.383 1.124 1.00 70.81 307 ARG A N 1
ATOM 2219 C CA . ARG A 1 307 ? -18.205 -11.135 1.691 1.00 70.81 307 ARG A CA 1
ATOM 2220 C C . ARG A 1 307 ? -19.102 -11.451 2.884 1.00 70.81 307 ARG A C 1
ATOM 2222 O O . ARG A 1 307 ? -19.667 -12.536 2.982 1.00 70.81 307 ARG A O 1
ATOM 2229 N N . ARG A 1 308 ? -19.258 -10.493 3.801 1.00 67.94 308 ARG A N 1
ATOM 2230 C CA . ARG A 1 308 ? -20.104 -10.670 4.994 1.00 67.94 308 ARG A CA 1
ATOM 2231 C C . ARG A 1 308 ? -21.526 -11.108 4.622 1.00 67.94 308 ARG A C 1
ATOM 2233 O O . ARG A 1 308 ? -21.992 -12.104 5.157 1.00 67.94 308 ARG A O 1
ATOM 2240 N N . GLY A 1 309 ? -22.147 -10.446 3.640 1.00 62.53 309 GLY A N 1
ATOM 2241 C CA . GLY A 1 309 ? -23.488 -10.799 3.151 1.00 62.53 309 GLY A CA 1
ATOM 2242 C C . GLY A 1 309 ? -23.602 -12.175 2.477 1.00 62.53 309 GLY A C 1
ATOM 2243 O O . GLY A 1 309 ? -24.708 -12.660 2.282 1.00 62.53 309 GLY A O 1
ATOM 2244 N N . GLU A 1 310 ? -22.480 -12.817 2.141 1.00 64.12 310 GLU A N 1
ATOM 2245 C CA . GLU A 1 310 ? -22.429 -14.161 1.546 1.00 64.12 310 GLU A CA 1
ATOM 2246 C C . GLU A 1 310 ? -22.158 -15.252 2.595 1.00 64.12 310 GLU A C 1
ATOM 2248 O O . GLU A 1 310 ? -22.139 -16.439 2.265 1.00 64.12 310 GLU A O 1
ATOM 2253 N N . ARG A 1 311 ? -21.929 -14.890 3.867 1.00 61.06 311 ARG A N 1
ATOM 2254 C CA . ARG A 1 311 ? -21.709 -15.883 4.921 1.00 61.06 311 ARG A CA 1
ATOM 2255 C C . ARG A 1 311 ? -23.021 -16.522 5.344 1.00 61.06 311 ARG A C 1
ATOM 2257 O O . ARG A 1 311 ? -23.994 -15.841 5.654 1.00 61.06 311 ARG A O 1
ATOM 2264 N N . ALA A 1 312 ? -22.997 -17.846 5.464 1.00 49.19 312 ALA A N 1
ATOM 2265 C CA . ALA A 1 312 ? -23.981 -18.538 6.276 1.00 49.19 312 ALA A CA 1
ATOM 2266 C C . ALA A 1 312 ? -23.851 -18.047 7.733 1.00 49.19 312 ALA A C 1
ATOM 2268 O O . ALA A 1 312 ? -22.719 -17.897 8.212 1.00 49.19 312 ALA A O 1
ATOM 2269 N N . PRO A 1 313 ? -24.968 -17.790 8.440 1.00 45.56 313 PRO A N 1
ATOM 2270 C CA . PRO A 1 313 ? -24.918 -17.419 9.847 1.00 45.56 313 PRO A CA 1
ATOM 2271 C C . PRO A 1 313 ? -24.148 -18.490 10.633 1.00 45.56 313 PRO A C 1
ATOM 2273 O O . PRO A 1 313 ? -24.212 -19.671 10.266 1.00 45.56 313 PRO A O 1
ATOM 2276 N N . PRO A 1 314 ? -23.405 -18.107 11.688 1.00 45.75 314 PRO A N 1
ATOM 2277 C CA . PRO A 1 314 ? -22.679 -19.067 12.504 1.00 45.75 314 PRO A CA 1
ATOM 2278 C C . PRO A 1 314 ? -23.669 -20.128 12.982 1.00 45.75 314 PRO A C 1
ATOM 2280 O O . PRO A 1 314 ? -24.650 -19.810 13.653 1.00 45.75 314 PRO A O 1
ATOM 2283 N N . GLN A 1 315 ? -23.437 -21.384 12.587 1.00 40.44 315 GLN A N 1
ATOM 2284 C CA . GLN A 1 315 ? -24.195 -22.506 13.119 1.00 40.44 315 GLN A CA 1
ATOM 2285 C C . GLN A 1 315 ? -23.942 -22.498 14.622 1.00 40.44 315 GLN A C 1
ATOM 2287 O O . GLN A 1 315 ? -22.824 -22.761 15.070 1.00 40.44 315 GLN A O 1
ATOM 2292 N N . SER A 1 316 ? -24.958 -22.118 15.397 1.00 40.59 316 SER A N 1
ATOM 2293 C CA . SER A 1 316 ? -24.941 -22.304 16.835 1.00 40.59 316 SER A CA 1
ATOM 2294 C C . SER A 1 316 ? -24.615 -23.770 17.070 1.00 40.59 316 SER A C 1
ATOM 2296 O O . SER A 1 316 ? -25.300 -24.659 16.564 1.00 40.59 316 SER A O 1
ATOM 2298 N N . SER A 1 317 ? -23.514 -24.021 17.776 1.00 39.12 317 SER A N 1
ATOM 2299 C CA . SER A 1 317 ? -23.187 -25.343 18.279 1.00 39.12 317 SER A CA 1
ATOM 2300 C C . SER A 1 317 ? -24.421 -25.847 19.012 1.00 39.12 317 SER A C 1
ATOM 2302 O O . SER A 1 317 ? -24.738 -25.352 20.096 1.00 39.12 317 SER A O 1
ATOM 2304 N N . VAL A 1 318 ? -25.151 -26.765 18.379 1.00 44.53 318 VAL A N 1
ATOM 2305 C CA . VAL A 1 318 ? -26.229 -27.506 19.013 1.00 44.53 318 VAL A CA 1
ATOM 2306 C C . VAL A 1 318 ? -25.568 -28.180 20.198 1.00 44.53 318 VAL A C 1
ATOM 2308 O O . VAL A 1 318 ? -24.769 -29.105 20.045 1.00 44.53 318 VAL A O 1
ATOM 2311 N N . SER A 1 319 ? -25.837 -27.632 21.377 1.00 41.56 319 SER A N 1
ATOM 2312 C CA . SER A 1 319 ? -25.599 -28.283 22.642 1.00 41.56 319 SER A CA 1
ATOM 2313 C C . SER A 1 319 ? -26.241 -29.657 22.529 1.00 41.56 319 SER A C 1
ATOM 2315 O O . SER A 1 319 ? -27.466 -29.783 22.504 1.00 41.56 319 SER A O 1
ATOM 2317 N N . GLN A 1 320 ? -25.401 -30.687 22.405 1.00 41.44 320 GLN A N 1
ATOM 2318 C CA . GLN A 1 320 ? -25.801 -32.062 22.649 1.00 41.44 320 GLN A CA 1
ATOM 2319 C C . GLN A 1 320 ? -26.245 -32.126 24.110 1.00 41.44 320 GLN A C 1
ATOM 2321 O O . GLN A 1 320 ? -25.464 -32.346 25.031 1.00 41.44 320 GLN A O 1
ATOM 2326 N N . SER A 1 321 ? -27.516 -31.811 24.313 1.00 43.06 321 SER A N 1
ATOM 2327 C CA . SER A 1 321 ? -28.252 -32.033 25.537 1.00 43.06 321 SER A CA 1
ATOM 2328 C C . SER A 1 321 ? -28.710 -33.485 25.486 1.00 43.06 321 SER A C 1
ATOM 2330 O O . SER A 1 321 ? -29.587 -33.851 24.714 1.00 43.06 321 SER A O 1
ATOM 2332 N N . SER A 1 322 ? -28.002 -34.311 26.255 1.00 43.84 322 SER A N 1
ATOM 2333 C CA . SER A 1 322 ? -28.543 -35.416 27.053 1.00 43.84 322 SER A CA 1
ATOM 2334 C C . SER A 1 322 ? -29.844 -36.069 26.559 1.00 43.84 322 SER A C 1
ATOM 2336 O O . SER A 1 322 ? -30.933 -35.605 26.891 1.00 43.84 322 SER A O 1
ATOM 2338 N N . VAL A 1 323 ? -29.706 -37.210 25.884 1.00 45.69 323 VAL A N 1
ATOM 2339 C CA . VAL A 1 323 ? -30.691 -38.303 25.772 1.00 45.69 323 VAL A CA 1
ATOM 2340 C C . VAL A 1 323 ? -29.828 -39.558 25.549 1.00 45.69 323 VAL A C 1
ATOM 2342 O O . VAL A 1 323 ? -29.065 -39.563 24.590 1.00 45.69 323 VAL A O 1
ATOM 2345 N N . SER A 1 324 ? -29.759 -40.609 26.363 1.00 41.34 324 SER A N 1
ATOM 2346 C CA . SER A 1 324 ? -30.412 -41.073 27.590 1.00 41.34 324 SER A CA 1
ATOM 2347 C C . SER A 1 324 ? -29.431 -41.990 28.324 1.00 41.34 324 SER A C 1
ATOM 2349 O O . SER A 1 324 ? -28.507 -42.502 27.652 1.00 41.34 324 SER A O 1
#